Protein 8GDY (pdb70)

Sequence (238 aa):
PEEEDHVLVLRRSNFAEALAAHRYLLVEFYAPWCGHCRALAPEYARAAGRLRAEGSEIRLAKVDATEESDLAQQYGVRGYPTIKFFRNGDTASPREYTAGREADDIVNWLRRRTGPAADAPEEEDHVLVLRRSNFAEALAAHRYLLVEFYAPWCGHCRALAPEYARAAGRLRAEGSEIRLAKVDATEESDLAQQYGVRGYPTIKFFRNGDTASPREYTAGREADDIVNWLRRRTGPAA

InterPro domains:
  IPR005788 Protein disulfide-isomerase, thioredoxin-like domain [TIGR01126] (30-132)
  IPR005788 Protein disulfide-isomerase, thioredoxin-like domain [TIGR01126] (372-471)
  IPR0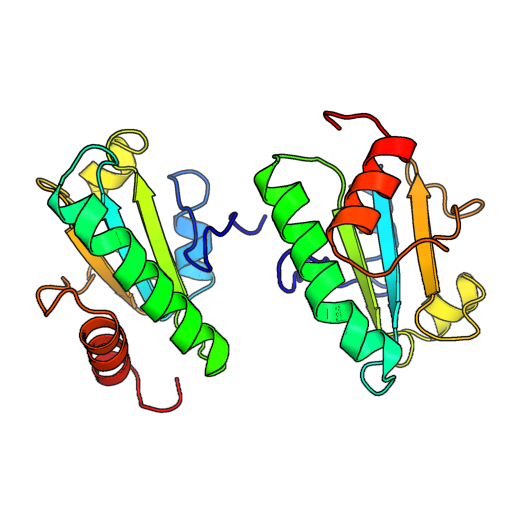05792 Protein disulphide isomerase [TIGR01130] (25-508)
  IPR013766 Thioredoxin domain [PF00085] (26-131)
  IPR013766 Thioredoxin domain [PF00085] (369-471)
  IPR013766 Thioredoxin domain [PS51352] (8-134)
  IPR013766 Thioredoxin domain [PS51352] (349-475)
  IPR017937 Thioredoxin, conserved site [PS00194] (45-63)
  IPR017937 Thioredoxin, conserved site [PS00194] (389-407)
  IPR036249 Thioredoxin-like superfamily [SSF52833] (24-135)
  IPR036249 Thioredoxin-like superfamily [SSF52833] (142-244)
  IPR036249 Thioredoxin-like superfamily [SSF52833] (232-365)
  IPR036249 Thioredoxin-like superfamily [SSF52833] (367-472)

Foldseek 3Di:
DDADLQAAEDAPVCPLVVLQQAQKEKEKAAAPPDPVVVVLVVQLSVLSNVCVVLVHSHGYYYYDCVVRVVVCVVLPDDDPTWMWIHGSSDSVDTHTDDDDRGSVVVNVVSCVVPHPRD/DAADDDLQAGEDAPVCVLVVLQQAQKEKEWAAAPPDPVCVVLVVQLSVLSVVCVVLVHSHGHYYYDCVVRVVVCVVLPPPDPTWMWIHGSSDSVDTDTDDWDRGNVGVNVVSCVVPHPND

Nearest PDB structures (foldseek):
  8gdy-assembly1_A  TM=1.009E+00  e=2.123E-25  Homo sapiens
  4el1-assembly2_B  TM=9.694E-01  e=4.099E-22  Homo sapiens
  4ekz-assembly1_A  TM=9.718E-01  e=1.700E-21  Homo sapiens
  6i7s-assembly2_B  TM=9.450E-01  e=9.368E-20  Homo sapiens
  1mek-assembly1_A  TM=9.258E-01  e=2.227E-18  Homo sapiens

Radius of gyration: 20.0 Å; Cα contacts (8 Å, |Δi|>4): 396; chains: 2; bounding box: 37×46×57 Å

Secondary structure (DSSP, 8-state):
--EETTEEE--HHHHHHHHHH-SEEEEEEE-TT-HHHHHHHHHHHHHHHHHHHTT---EEEEEETTTSHHHHHHTT--SSSEEEEEETT-SSSPEEP-S--SHHHHHHHHHHHH-TT-/-PPPEETTEEE--HHHHHHHHHH-SEEEEEEE-TT-HHHHHHHHHHHHHHHHHHHTT-S-EEEEEETTTSHHHHHHTT--SSSEEEEEETT-TTSPEEP-S--SHHHHHHHHHHHS-TT-

B-factor: mean 34.92, std 13.7, range [14.97, 116.66]

GO terms:
  GO:0015035 protein-disulfide reductase activity (F, IDA)
  GO:2000406 positive regulation of T cell migration (P, IDA)
  GO:0003756 protein disulfide isomerase activity (F, IDA)
  GO:0005783 endoplasmic reticulum (C, IDA)
  GO:0005829 cytosol (C, IDA)
  GO:0005856 cytoskeleton (C, IDA)
  GO:0030027 lamellipodium (C, IDA)
  GO:0032991 protein-containing complex (C, IDA)
  GO:0045785 positive regulation of cell adhesion (P, IMP)
  GO:1900026 positive regulation of substrate adhesion-dependent cell spreading (P, IMP)
  GO:0003779 actin binding (F, IPI)
  GO:0004656 procollagen-proline 4-dioxygenase activity (F, IDA)
  GO:0016222 procollagen-proline 4-dioxygenase complex (C, IDA)
  GO:0018401 peptidyl-proline hydroxylation to 4-hydroxy-L-proline (P, IDA)
  GO:0046982 protein heterodimerization activity (F, IDA)
  GO:0005788 endoplasmic reticulum lumen (C, EXP)
  GO:0005515 protein binding (F, IPI)
  GO:0004656 procollagen-proline 4-dioxygenase activity (F, TAS)
  GO:0003756 protein disulfide isomerase activity (F, TAS)
  GO:0005783 endoplasmic reticulum (C, TAS)

Structure (mmCIF, N/CA/C/O backbone):
data_8GDY
#
_entry.id   8GDY
#
_cell.length_a   58.706
_cell.length_b   61.303
_cell.length_c   68.561
_cell.angle_alpha   90.00
_cell.angle_beta   90.00
_cell.angle_gamma   90.00
#
_symmetry.space_group_name_H-M   'P 21 21 21'
#
loop_
_entity.id
_entity.type
_entity.pdbx_description
1 polymer 'Protein disulfide-isomerase'
2 non-polymer 'THIOCYANATE ION'
3 non-polymer 1,2-ETHANEDIOL
4 water water
#
loop_
_atom_site.group_PDB
_atom_site.id
_atom_site.type_symbol
_atom_site.label_atom_id
_atom_site.label_alt_id
_atom_site.label_comp_id
_atom_site.label_asym_id
_atom_site.label_entity_id
_atom_site.label_seq_id
_atom_site.pdbx_PDB_ins_code
_atom_site.Cartn_x
_atom_site.Cartn_y
_atom_site.Cartn_z
_atom_site.occupancy
_atom_site.B_iso_or_equiv
_atom_site.auth_seq_id
_atom_site.auth_comp_id
_atom_site.auth_asym_id
_atom_site.auth_atom_id
_atom_site.pdbx_PDB_model_num
ATOM 1 N N . PRO A 1 24 ? -28.415 -16.198 13.743 1.00 67.10 20 PRO A N 1
ATOM 2 C CA . PRO A 1 24 ? -27.935 -16.849 12.519 1.00 62.36 20 PRO A CA 1
ATOM 3 C C . PRO A 1 24 ? -26.470 -17.270 12.600 1.00 55.07 20 PRO A C 1
ATOM 4 O O . PRO A 1 24 ? -25.753 -16.861 13.515 1.00 48.18 20 PRO A O 1
ATOM 8 N N . GLU A 1 25 ? -26.052 -18.097 11.640 1.00 54.94 21 GLU A N 1
ATOM 9 C CA . GLU A 1 25 ? -24.687 -18.603 11.602 1.00 45.13 21 GLU A CA 1
ATOM 10 C C . GLU A 1 25 ? -23.690 -17.456 11.598 1.00 36.47 21 GLU A C 1
ATOM 11 O O . GLU A 1 25 ? -23.962 -16.372 11.077 1.00 28.65 21 GLU A O 1
ATOM 17 N N . GLU A 1 26 ? -22.504 -17.730 12.131 1.00 34.06 22 GLU A N 1
ATOM 18 C CA . GLU A 1 26 ? -21.475 -16.717 12.321 1.00 37.27 22 GLU A CA 1
ATOM 19 C C . GLU A 1 26 ? -20.127 -17.419 12.281 1.00 35.51 22 GLU A C 1
ATOM 20 O O . GLU A 1 26 ? -19.879 -18.302 13.104 1.00 40.27 22 GLU A O 1
ATOM 26 N N . GLU A 1 27 ? -19.269 -17.053 11.328 1.00 33.22 23 GLU A N 1
ATOM 27 C CA . GLU A 1 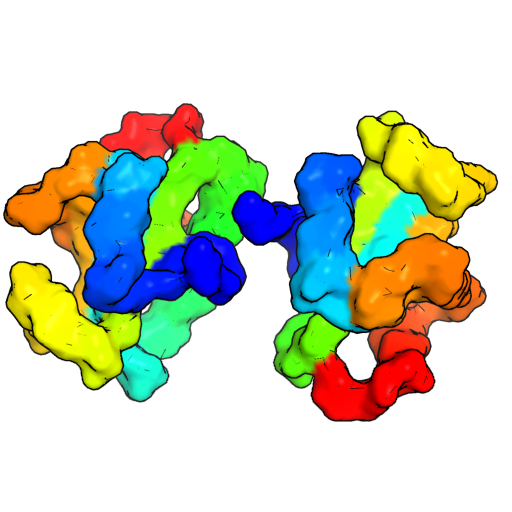27 ? -17.934 -17.641 11.193 1.00 34.31 23 GLU A CA 1
ATOM 28 C C . GLU A 1 27 ? -16.903 -16.582 11.556 1.00 33.90 23 GLU A C 1
ATOM 29 O O . GLU A 1 27 ? -16.692 -15.630 10.796 1.00 30.98 23 GLU A O 1
ATOM 35 N N . ASP A 1 28 ? -16.264 -16.755 12.713 1.00 30.94 24 ASP A N 1
ATOM 36 C CA . ASP A 1 28 ? -15.324 -15.779 13.254 1.00 33.13 24 ASP A CA 1
ATOM 37 C C . ASP A 1 28 ? -15.946 -14.388 13.299 1.00 31.55 24 ASP A C 1
ATOM 38 O O . ASP A 1 28 ? -15.368 -13.409 12.826 1.00 32.95 24 ASP A O 1
ATOM 43 N N . HIS A 1 29 ? -17.150 -14.316 13.869 1.00 28.25 25 HIS A N 1
ATOM 44 C CA . HIS A 1 29 ? -17.923 -13.095 14.100 1.00 27.84 25 HIS A CA 1
ATOM 45 C C . HIS A 1 29 ? -18.468 -12.466 12.818 1.00 25.51 25 HIS A C 1
ATOM 46 O O . HIS A 1 29 ? -19.047 -11.375 12.883 1.00 25.32 25 HIS A O 1
ATOM 53 N N . VAL A 1 30 ? -18.301 -13.102 11.662 1.00 21.24 26 VAL A N 1
ATOM 54 C CA . VAL A 1 30 ? -18.863 -12.625 10.401 1.00 21.57 26 VAL A CA 1
ATOM 55 C C . VAL A 1 30 ? -20.179 -13.356 10.167 1.00 24.94 26 VAL A C 1
ATOM 56 O O . VAL A 1 30 ? -20.197 -14.585 10.079 1.00 22.47 26 VAL A O 1
ATOM 60 N N . LEU A 1 31 ? -21.275 -12.608 10.064 1.00 23.45 27 LEU A N 1
ATOM 61 C CA . LEU A 1 31 ? -22.598 -13.186 9.850 1.00 25.59 27 LEU A CA 1
ATOM 62 C C . LEU A 1 31 ? -22.682 -13.866 8.494 1.00 23.92 27 LEU A C 1
ATOM 63 O O . LEU A 1 31 ? -22.276 -13.296 7.476 1.00 21.85 27 LEU A O 1
ATOM 68 N N . VAL A 1 32 ? -23.241 -15.073 8.474 1.00 26.63 28 VAL A N 1
ATOM 69 C CA . VAL A 1 32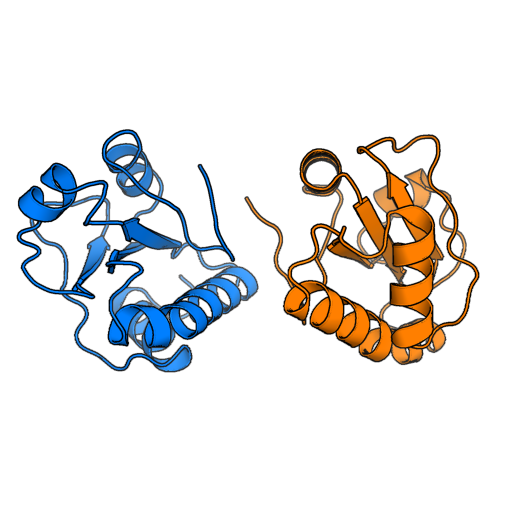 ? -23.466 -15.800 7.229 1.00 25.44 28 VAL A CA 1
ATOM 70 C C . VAL A 1 32 ? -24.886 -15.528 6.766 1.00 26.63 28 VAL A C 1
ATOM 71 O O . VAL A 1 32 ? -25.849 -15.920 7.435 1.00 26.95 28 VAL A O 1
ATOM 75 N N . LEU A 1 33 ? -25.015 -14.861 5.621 1.00 23.53 29 LEU A N 1
ATOM 76 C CA . LEU A 1 33 ? -26.306 -14.422 5.113 1.00 23.36 29 LEU A CA 1
ATOM 77 C C . LEU A 1 33 ? -26.684 -15.155 3.830 1.00 21.32 29 LEU A C 1
ATOM 78 O O . LEU A 1 33 ? -25.829 -15.555 3.033 1.00 22.47 29 LEU A O 1
ATOM 83 N N . ARG A 1 34 ? -27.989 -15.339 3.656 1.00 20.79 30 ARG A N 1
ATOM 84 C CA . ARG A 1 34 ? -28.575 -15.884 2.442 1.00 24.35 30 ARG A CA 1
ATOM 85 C C . ARG A 1 34 ? -29.924 -15.209 2.272 1.00 26.09 30 ARG A C 1
ATOM 86 O O . ARG A 1 34 ? -30.331 -14.403 3.112 1.00 23.83 30 ARG A O 1
ATOM 94 N N . ARG A 1 35 ? -30.630 -15.546 1.185 1.00 26.06 31 ARG A N 1
ATOM 95 C CA . ARG A 1 35 ? -31.891 -14.856 0.891 1.00 27.72 31 ARG A CA 1
ATOM 96 C C . ARG A 1 35 ? -32.872 -14.968 2.052 1.00 29.47 31 ARG A C 1
ATOM 97 O O . ARG A 1 35 ? -33.617 -14.019 2.341 1.00 30.68 31 ARG A O 1
ATOM 105 N N . SER A 1 36 ? -32.869 -16.114 2.741 1.00 30.92 32 SER A N 1
ATOM 106 C CA . SER A 1 36 ? -33.841 -16.386 3.797 1.00 29.88 32 SER A CA 1
ATOM 107 C C . SER A 1 36 ? -33.602 -15.566 5.057 1.00 25.96 32 SER A C 1
ATOM 108 O O . SER A 1 36 ? -34.535 -15.382 5.841 1.00 26.93 32 SER A O 1
ATOM 111 N N . ASN A 1 37 ? -32.393 -15.061 5.290 1.00 22.28 33 ASN A N 1
ATOM 112 C CA . ASN A 1 37 ? -32.165 -14.268 6.495 1.00 25.97 33 ASN A CA 1
ATOM 113 C C . ASN A 1 37 ? -31.578 -12.891 6.203 1.00 31.83 33 ASN A C 1
ATOM 114 O O . ASN A 1 37 ? -31.251 -12.149 7.144 1.00 28.25 33 ASN A O 1
ATOM 119 N N . PHE A 1 38 ? -31.464 -12.519 4.928 1.00 25.79 34 PHE A N 1
ATOM 120 C CA . PHE A 1 38 ? -30.829 -11.257 4.571 1.00 27.67 34 PHE A CA 1
ATOM 121 C C . PHE A 1 38 ? -31.665 -10.061 5.037 1.00 25.31 34 PHE A C 1
ATOM 122 O O . PHE A 1 38 ? -31.137 -9.121 5.639 1.00 24.07 34 PHE A O 1
ATOM 130 N N . ALA A 1 39 ? -32.979 -10.088 4.791 1.00 23.78 35 ALA A N 1
ATOM 131 C CA . ALA A 1 39 ? -33.820 -8.957 5.199 1.00 24.95 35 ALA A CA 1
ATOM 132 C C . ALA A 1 39 ? -33.849 -8.792 6.714 1.00 26.16 35 ALA A C 1
ATOM 133 O O . ALA A 1 39 ? -33.956 -7.665 7.221 1.00 23.25 35 ALA A O 1
ATOM 135 N N . GLU A 1 40 ? -33.751 -9.896 7.453 1.00 29.81 36 GLU A N 1
ATOM 136 C CA . GLU A 1 40 ? -33.766 -9.810 8.906 1.00 31.80 36 GLU A CA 1
ATOM 137 C C . GLU A 1 40 ? -32.467 -9.217 9.446 1.00 32.92 36 GLU A C 1
ATOM 138 O O . GLU A 1 40 ? -32.477 -8.521 10.468 1.00 30.13 36 GLU A O 1
ATOM 144 N N . ALA A 1 41 ? -31.343 -9.456 8.773 1.00 27.79 37 ALA A N 1
ATOM 145 C CA . ALA A 1 41 ? -30.085 -8.890 9.245 1.00 23.93 37 ALA A CA 1
ATOM 146 C C . ALA A 1 41 ? -30.059 -7.373 9.049 1.00 24.38 37 ALA A C 1
ATOM 147 O O . ALA A 1 41 ? -29.568 -6.635 9.914 1.00 26.25 37 ALA A O 1
ATOM 149 N N . LEU A 1 42 ? -30.598 -6.891 7.924 1.00 23.50 38 LEU A N 1
ATOM 150 C CA . LEU A 1 42 ? -30.692 -5.452 7.680 1.00 23.88 38 LEU A CA 1
ATOM 151 C C . LEU A 1 42 ? -31.569 -4.770 8.714 1.00 28.44 38 LEU A C 1
ATOM 152 O O . LEU A 1 42 ? -31.298 -3.632 9.125 1.00 31.98 38 LEU A O 1
ATOM 157 N N . ALA A 1 43 ? -32.646 -5.441 9.118 1.00 28.20 39 ALA A N 1
ATOM 158 C CA . ALA A 1 43 ? -33.573 -4.857 10.077 1.00 27.46 39 ALA A CA 1
ATOM 159 C C . ALA A 1 43 ? -32.982 -4.837 11.472 1.00 24.16 39 ALA A C 1
ATOM 160 O O . ALA A 1 43 ? -33.259 -3.918 12.248 1.00 24.47 39 ALA A O 1
ATOM 162 N N . ALA A 1 44 ? -32.138 -5.818 11.797 1.00 21.85 40 ALA A N 1
ATOM 163 C CA . ALA A 1 44 ? -31.498 -5.858 13.109 1.00 22.68 40 ALA A CA 1
ATOM 164 C C . ALA A 1 44 ? -30.257 -4.976 13.202 1.00 24.63 40 ALA A C 1
ATOM 165 O O . ALA A 1 44 ? -29.890 -4.560 14.305 1.00 30.07 40 ALA A O 1
ATOM 167 N N . HIS A 1 45 ? -29.570 -4.708 12.095 1.00 23.60 41 HIS A N 1
ATOM 168 C CA . HIS A 1 45 ? -28.263 -4.049 12.152 1.00 19.56 41 HIS A CA 1
ATOM 169 C C . HIS A 1 45 ? -28.271 -2.843 11.232 1.00 23.72 41 HIS A C 1
ATOM 170 O O . HIS A 1 45 ? -28.283 -2.992 10.007 1.00 25.87 41 HIS A O 1
ATOM 177 N N . ARG A 1 46 ? -28.242 -1.651 11.817 1.00 23.30 42 ARG A N 1
ATOM 178 C CA . ARG A 1 46 ? -28.305 -0.437 11.015 1.00 28.36 42 ARG A CA 1
ATOM 179 C C . ARG A 1 46 ? -26.969 -0.064 10.383 1.00 25.45 42 ARG A C 1
ATOM 180 O O . ARG A 1 46 ? -26.959 0.775 9.478 1.00 22.46 42 ARG A O 1
ATOM 188 N N . TYR A 1 47 ? -25.859 -0.661 10.829 1.00 18.43 43 TYR A N 1
ATOM 189 C CA . TYR A 1 47 ? -24.544 -0.522 10.196 1.00 25.51 43 TYR A CA 1
ATOM 190 C C . TYR A 1 47 ? -24.062 -1.926 9.849 1.00 29.73 43 TYR A C 1
ATOM 191 O O . TYR A 1 47 ? -23.608 -2.673 10.727 1.00 26.13 43 TYR A O 1
ATOM 200 N N . LEU A 1 48 ? -24.148 -2.287 8.570 1.00 25.15 44 LEU A N 1
ATOM 201 C CA . LEU A 1 48 ? -23.954 -3.674 8.155 1.00 27.87 44 LEU A CA 1
ATOM 202 C C . LEU A 1 48 ? -23.123 -3.705 6.884 1.00 22.60 44 LEU A C 1
ATOM 203 O O . LEU A 1 48 ? -23.599 -3.296 5.819 1.00 25.29 44 LEU A O 1
ATOM 208 N N . LEU A 1 49 ? -21.899 -4.202 6.986 1.00 17.98 45 LEU A N 1
ATOM 209 C CA . LEU A 1 49 ? -21.048 -4.367 5.818 1.00 19.65 45 LEU A CA 1
ATOM 210 C C . LEU A 1 49 ? -21.202 -5.791 5.298 1.00 22.23 45 LEU A C 1
ATOM 211 O O . LEU A 1 49 ? -21.131 -6.747 6.073 1.00 24.77 45 LEU A O 1
ATOM 216 N N . VAL A 1 50 ? -21.414 -5.937 3.995 1.00 22.10 46 VAL A N 1
ATOM 217 C CA . VAL A 1 50 ? -21.725 -7.241 3.409 1.00 15.77 46 VAL A CA 1
ATOM 218 C C . VAL A 1 50 ? -20.730 -7.511 2.295 1.00 23.69 46 VAL A C 1
ATOM 219 O O . VAL A 1 50 ? -20.609 -6.706 1.367 1.00 29.55 46 VAL A O 1
ATOM 223 N N . GLU A 1 51 ? -20.017 -8.639 2.389 1.00 27.47 47 GLU A N 1
ATOM 224 C CA . GLU A 1 51 ? -19.075 -9.080 1.363 1.00 18.87 47 GLU A CA 1
ATOM 225 C C . GLU A 1 51 ? -19.698 -10.217 0.557 1.00 24.89 47 GLU A C 1
ATOM 226 O O . GLU A 1 51 ? -19.909 -11.316 1.086 1.00 25.54 47 GLU A O 1
ATOM 232 N N . PHE A 1 52 ? -19.952 -9.970 -0.729 1.00 22.20 48 PHE A N 1
ATOM 233 C CA . PHE A 1 52 ? -20.344 -11.018 -1.670 1.00 22.03 48 PHE A CA 1
ATOM 234 C C . PHE A 1 52 ? -19.084 -11.621 -2.285 1.00 25.29 48 PHE A C 1
ATOM 235 O O . PHE A 1 52 ? -18.274 -10.899 -2.882 1.00 29.33 48 PHE A O 1
ATOM 243 N N . TYR A 1 53 ? -18.921 -12.934 -2.147 1.00 21.73 49 TYR A N 1
ATOM 244 C CA . TYR A 1 53 ? -17.661 -13.601 -2.459 1.00 21.01 49 TYR A CA 1
ATOM 245 C C . TYR A 1 53 ? -17.921 -14.936 -3.140 1.00 30.43 49 TYR A C 1
ATOM 246 O O . TYR A 1 53 ? -19.056 -15.411 -3.231 1.00 30.59 49 TYR A O 1
ATOM 255 N N . ALA A 1 54 ? -16.832 -15.546 -3.607 1.00 29.63 50 ALA A N 1
ATOM 256 C CA . ALA A 1 54 ? -16.814 -16.905 -4.128 1.00 28.67 50 ALA A CA 1
ATOM 257 C C . ALA A 1 54 ? -15.653 -17.626 -3.439 1.00 30.12 50 ALA A C 1
ATOM 258 O O . ALA A 1 54 ? -14.538 -17.082 -3.394 1.00 24.03 50 ALA A O 1
ATOM 260 N N . PRO A 1 55 ? -15.877 -18.815 -2.878 1.00 32.58 51 PRO A N 1
ATOM 261 C CA . PRO A 1 55 ? -14.801 -19.466 -2.113 1.00 32.62 51 PRO A CA 1
ATOM 262 C C . PRO A 1 55 ? -13.605 -19.846 -2.963 1.00 35.32 51 PRO A C 1
ATOM 263 O O . PRO A 1 55 ? -12.508 -20.031 -2.417 1.00 39.10 51 PRO A O 1
ATOM 267 N N . TRP A 1 56 ? -13.775 -19.960 -4.281 1.00 35.79 52 TRP A N 1
ATOM 268 C CA . TRP A 1 56 ? -12.671 -20.297 -5.165 1.00 39.01 52 TRP A CA 1
ATOM 269 C C . TRP A 1 56 ? -11.872 -19.082 -5.621 1.00 43.54 52 TRP A C 1
ATOM 270 O O . TRP A 1 56 ? -10.797 -19.260 -6.201 1.00 39.94 52 TRP A O 1
ATOM 281 N N . CYS A 1 57 ? -12.355 -17.864 -5.368 1.00 33.14 53 CYS A N 1
ATOM 282 C CA . CYS A 1 57 ? -11.691 -16.662 -5.857 1.00 34.82 53 CYS A CA 1
ATOM 283 C C . CYS A 1 57 ? -10.482 -16.311 -4.985 1.00 34.70 53 CYS A C 1
ATOM 284 O O . CYS A 1 57 ? -10.584 -16.239 -3.755 1.00 32.24 53 CYS A O 1
ATOM 287 N N . GLY A 1 58 ? -9.335 -16.087 -5.631 1.00 30.29 54 GLY A N 1
ATOM 288 C CA . GLY A 1 58 ? -8.116 -15.809 -4.884 1.00 25.81 54 GLY A CA 1
ATOM 289 C C . GLY A 1 58 ? -8.205 -14.551 -4.036 1.00 19.56 54 GLY A C 1
ATOM 290 O O . GLY A 1 58 ? -7.803 -14.543 -2.874 1.00 29.33 54 GLY A O 1
ATOM 291 N N . HIS A 1 59 ? -8.745 -13.471 -4.595 1.00 27.09 55 HIS A N 1
ATOM 292 C CA . HIS A 1 59 ? -8.824 -12.250 -3.796 1.00 30.87 55 HIS A CA 1
ATOM 293 C C . HIS A 1 59 ? -9.807 -12.387 -2.639 1.00 30.09 55 HIS A C 1
ATOM 294 O O . HIS A 1 59 ? -9.605 -11.781 -1.582 1.00 28.60 55 HIS A O 1
ATOM 301 N N . CYS A 1 60 ? -10.853 -13.196 -2.799 1.00 20.71 56 CYS A N 1
ATOM 302 C CA . CYS A 1 60 ? -11.706 -13.510 -1.659 1.00 22.49 56 CYS A CA 1
ATOM 303 C C . CYS A 1 60 ? -10.951 -14.298 -0.594 1.00 29.81 56 CYS A C 1
ATOM 304 O O . CYS A 1 60 ? -11.120 -14.049 0.608 1.00 26.36 56 CYS A O 1
ATOM 307 N N . ARG A 1 61 ? -10.127 -15.267 -1.014 1.00 25.26 57 ARG A N 1
ATOM 308 C CA . ARG A 1 61 ? -9.328 -16.029 -0.060 1.00 29.12 57 ARG A CA 1
ATOM 309 C C . ARG A 1 61 ? -8.386 -15.120 0.717 1.00 21.39 57 ARG A C 1
ATOM 310 O O . ARG A 1 61 ? -8.252 -15.252 1.937 1.00 24.60 57 ARG A O 1
ATOM 318 N N . ALA A 1 62 ? -7.717 -14.196 0.023 1.00 20.22 58 ALA A N 1
ATOM 319 C CA . ALA A 1 62 ? -6.810 -13.282 0.705 1.00 20.69 58 ALA A CA 1
ATOM 320 C C . ALA A 1 62 ? -7.566 -12.325 1.613 1.00 32.20 58 ALA A C 1
ATOM 321 O O . ALA A 1 62 ? -7.008 -11.832 2.597 1.00 29.92 58 ALA A O 1
ATOM 323 N N . LEU A 1 63 ? -8.839 -12.068 1.310 1.00 28.67 59 LEU A N 1
ATOM 324 C CA . LEU A 1 63 ? -9.627 -11.132 2.102 1.00 29.51 59 LEU A CA 1
ATOM 325 C C . LEU A 1 63 ? -10.215 -11.776 3.350 1.00 31.13 59 LEU A C 1
ATOM 326 O O . LEU A 1 63 ? -10.358 -11.109 4.382 1.00 32.73 59 LEU A O 1
ATOM 331 N N . ALA A 1 64 ? -10.549 -13.061 3.284 1.00 25.77 60 ALA A N 1
ATOM 332 C CA . ALA A 1 64 ? -11.296 -13.691 4.367 1.00 23.06 60 ALA A CA 1
ATOM 333 C C . ALA A 1 64 ? -10.643 -13.543 5.744 1.00 26.67 60 ALA A C 1
ATOM 334 O O . ALA A 1 64 ? -11.351 -13.175 6.693 1.00 24.64 60 ALA A O 1
ATOM 336 N N . PRO A 1 65 ? -9.330 -13.768 5.923 1.00 28.17 61 PRO A N 1
ATOM 337 C CA . PRO A 1 65 ? -8.750 -13.570 7.273 1.00 26.98 61 PRO A CA 1
ATOM 338 C C . PRO A 1 65 ? -8.764 -12.126 7.738 1.00 32.22 61 PRO A C 1
ATOM 339 O O . PRO A 1 65 ? -8.977 -11.864 8.931 1.00 34.74 61 PRO A O 1
ATOM 343 N N . GLU A 1 66 ? -8.500 -11.177 6.838 1.00 27.77 62 GLU A N 1
ATOM 344 C CA . GLU A 1 66 ? -8.541 -9.772 7.229 1.00 27.31 62 GLU A CA 1
ATOM 345 C C . GLU A 1 66 ? -9.967 -9.337 7.570 1.00 25.26 62 GLU A C 1
ATOM 346 O O . GLU A 1 66 ? -10.182 -8.609 8.545 1.00 27.23 62 GLU A O 1
ATOM 352 N N . TYR A 1 67 ? -10.947 -9.746 6.758 1.00 23.77 63 TYR A N 1
ATOM 353 C CA . TYR A 1 67 ? -12.350 -9.435 7.052 1.00 24.17 63 TYR A CA 1
ATOM 354 C C . TYR A 1 67 ? -12.734 -9.953 8.437 1.00 26.09 63 TYR A C 1
ATOM 355 O O . TYR A 1 67 ? -13.302 -9.219 9.254 1.00 24.34 63 TYR A O 1
ATOM 364 N N . ALA A 1 68 ? -12.382 -11.212 8.730 1.00 22.74 64 ALA A N 1
ATOM 365 C CA . ALA A 1 68 ? -12.681 -11.805 10.034 1.00 27.14 64 ALA A CA 1
ATOM 366 C C . ALA A 1 68 ? -11.915 -11.131 11.170 1.00 29.67 64 ALA A C 1
ATOM 367 O O . ALA A 1 68 ? -12.438 -11.038 12.286 1.00 25.82 64 ALA A O 1
ATOM 369 N N . ARG A 1 69 ? -10.677 -10.675 10.928 1.00 25.74 65 ARG A N 1
ATOM 370 C CA . ARG A 1 69 ? -9.976 -9.928 11.972 1.00 23.31 65 ARG A CA 1
ATOM 371 C C . ARG A 1 69 ? -10.609 -8.562 12.211 1.00 26.13 65 ARG A C 1
ATOM 372 O O . ARG A 1 69 ? -10.631 -8.083 13.351 1.00 25.10 65 ARG A O 1
ATOM 380 N N . ALA A 1 70 ? -11.128 -7.921 11.158 1.00 22.14 66 ALA A N 1
ATOM 381 C CA . ALA A 1 70 ? -11.845 -6.665 11.352 1.00 21.14 66 ALA A CA 1
ATOM 382 C C . ALA A 1 70 ? -13.088 -6.870 12.205 1.00 26.36 66 ALA A C 1
ATOM 383 O O . ALA A 1 70 ? -13.398 -6.043 13.066 1.00 29.88 66 ALA A O 1
ATOM 385 N N . ALA A 1 71 ? -13.813 -7.972 11.980 1.00 24.02 67 ALA A N 1
ATOM 386 C CA . ALA A 1 71 ? -15.027 -8.228 12.747 1.00 21.91 67 ALA A CA 1
ATOM 387 C C . ALA A 1 71 ? -14.707 -8.578 14.197 1.00 29.75 67 ALA A C 1
ATOM 388 O O . ALA A 1 71 ? -15.465 -8.222 15.107 1.00 29.51 67 ALA A O 1
ATOM 390 N N . GLY A 1 72 ? -13.606 -9.302 14.429 1.00 30.51 68 GLY A N 1
ATOM 391 C CA . GLY A 1 72 ? -13.211 -9.605 15.796 1.00 30.99 68 GLY A CA 1
ATOM 392 C C . GLY A 1 72 ? -12.834 -8.363 16.583 1.00 25.30 68 GLY A C 1
ATOM 393 O O . GLY A 1 72 ? -13.161 -8.241 17.769 1.00 32.43 68 GLY A O 1
ATOM 394 N N . ARG A 1 73 ? -12.155 -7.420 15.932 1.00 23.87 69 ARG A N 1
ATOM 395 C CA . ARG A 1 73 ? -11.773 -6.179 16.598 1.00 26.07 69 ARG A CA 1
ATOM 396 C C . ARG A 1 73 ? -12.995 -5.323 16.915 1.00 27.81 69 ARG A C 1
ATOM 397 O O . ARG A 1 73 ? -13.104 -4.774 18.018 1.00 28.71 69 ARG A O 1
ATOM 405 N N . LEU A 1 74 ? -13.926 -5.195 15.964 1.00 28.83 70 LEU A N 1
ATOM 406 C CA . LEU A 1 74 ? -15.166 -4.475 16.257 1.00 34.01 70 LEU A CA 1
ATOM 407 C C . LEU A 1 74 ? -15.922 -5.134 17.399 1.00 29.96 70 LEU A C 1
ATOM 408 O O . LEU A 1 74 ? -16.452 -4.447 18.281 1.00 31.33 70 LEU A O 1
ATOM 413 N N . ARG A 1 75 ? -15.965 -6.467 17.414 1.00 32.31 71 ARG A N 1
ATOM 414 C CA . ARG A 1 75 ? -16.608 -7.158 18.526 1.00 38.11 71 ARG A CA 1
ATOM 415 C C . ARG A 1 75 ? -15.850 -6.928 19.828 1.00 40.74 71 ARG A C 1
ATOM 416 O O . ARG A 1 75 ? -16.469 -6.735 20.882 1.00 41.04 71 ARG A O 1
ATOM 424 N N . ALA A 1 76 ? -14.512 -6.946 19.777 1.00 34.45 72 ALA A N 1
ATOM 425 C CA . ALA A 1 76 ? -13.726 -6.652 20.972 1.00 36.37 72 ALA A CA 1
ATOM 426 C C . ALA A 1 76 ? -13.994 -5.245 21.477 1.00 41.58 72 ALA A C 1
ATOM 427 O O . ALA A 1 76 ? -13.932 -4.998 22.685 1.00 45.47 72 ALA A O 1
ATOM 429 N N . GLU A 1 77 ? -14.291 -4.315 20.572 1.00 42.98 73 GLU A N 1
ATOM 430 C CA . GLU A 1 77 ? -14.572 -2.932 20.923 1.00 36.99 73 GLU A CA 1
ATOM 431 C C . GLU A 1 77 ? -16.027 -2.694 21.306 1.00 36.25 73 GLU A C 1
ATOM 432 O O . GLU A 1 77 ? -16.422 -1.541 21.480 1.00 39.26 73 GLU A O 1
ATOM 438 N N . GLY A 1 78 ? -16.831 -3.746 21.442 1.00 36.56 74 GLY A N 1
ATOM 439 C CA . GLY A 1 78 ? -18.226 -3.563 21.805 1.00 35.46 74 GLY A CA 1
ATOM 440 C C . GLY A 1 78 ? -19.030 -2.783 20.789 1.00 40.32 74 GLY A C 1
ATOM 441 O O . GLY A 1 78 ? -19.997 -2.103 21.155 1.00 40.11 74 GLY A O 1
ATOM 442 N N . SER A 1 79 ? -18.660 -2.862 19.516 1.00 32.84 75 SER A N 1
ATOM 443 C CA . SER A 1 79 ? -19.326 -2.069 18.493 1.00 33.33 75 SER A CA 1
ATOM 444 C C . SER A 1 79 ? -20.624 -2.728 18.038 1.00 32.68 75 SER A C 1
ATOM 445 O O . SER A 1 79 ? -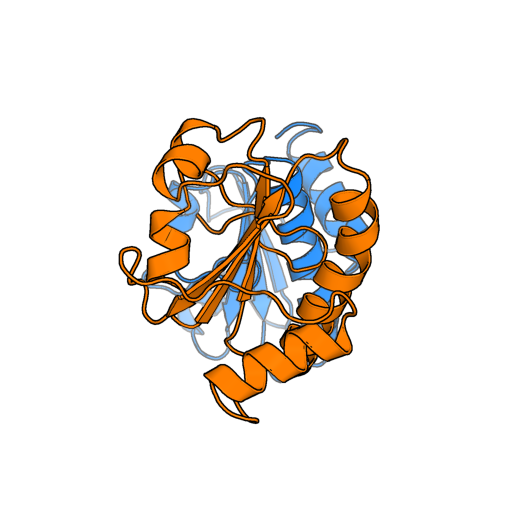20.756 -3.954 18.024 1.00 32.12 75 SER A O 1
ATOM 448 N N . GLU A 1 80 ? -21.582 -1.894 17.640 1.00 33.11 76 GLU A N 1
ATOM 449 C CA . GLU A 1 80 ? -22.810 -2.383 17.026 1.00 31.93 76 GLU A CA 1
ATOM 450 C C . GLU A 1 80 ? -22.676 -2.606 15.523 1.00 33.25 76 GLU A C 1
ATOM 451 O O . GLU A 1 80 ? -23.586 -3.186 14.917 1.00 37.05 76 GLU A O 1
ATOM 457 N N . ILE A 1 81 ? -21.579 -2.153 14.903 1.00 25.33 77 ILE A N 1
ATOM 458 C CA . ILE A 1 81 ? -21.356 -2.464 13.497 1.00 27.98 77 ILE A CA 1
ATOM 459 C C . ILE A 1 81 ? -21.179 -3.971 13.343 1.00 27.68 77 ILE A C 1
ATOM 460 O O . ILE A 1 81 ? -20.576 -4.635 14.195 1.00 28.91 77 ILE A O 1
ATOM 465 N N . ARG A 1 82 ? -21.740 -4.528 12.267 1.00 27.29 78 ARG A N 1
ATOM 466 C CA . ARG A 1 82 ? -21.688 -5.961 11.994 1.00 21.56 78 ARG A CA 1
ATOM 467 C C . ARG A 1 82 ? -21.150 -6.189 10.591 1.00 26.48 78 ARG A C 1
ATOM 468 O O . ARG A 1 82 ? -21.491 -5.453 9.656 1.00 22.78 78 ARG A O 1
ATOM 476 N N . LEU A 1 83 ? -20.300 -7.203 10.452 1.00 26.30 79 LEU A N 1
ATOM 477 C CA . LEU A 1 83 ? -19.799 -7.642 9.156 1.00 25.41 79 LEU A CA 1
ATOM 478 C C . LEU A 1 83 ? -20.497 -8.936 8.769 1.00 26.30 79 LEU A C 1
ATOM 479 O O . LEU A 1 83 ? -20.731 -9.805 9.615 1.00 26.46 79 LEU A O 1
ATOM 484 N N . ALA A 1 84 ? -20.831 -9.051 7.490 1.00 16.60 80 ALA A N 1
ATOM 485 C CA . ALA A 1 84 ? -21.537 -10.210 6.978 1.00 20.07 80 ALA A CA 1
ATOM 486 C C . ALA A 1 84 ? -20.906 -10.616 5.659 1.00 23.30 80 ALA A C 1
ATOM 487 O O . ALA A 1 84 ? -20.184 -9.833 5.025 1.00 20.03 80 ALA A O 1
ATOM 489 N N . LYS A 1 85 ? -21.189 -11.852 5.253 1.00 16.70 81 LYS A N 1
ATOM 490 C CA . LYS A 1 85 ? -20.714 -12.376 3.979 1.00 24.18 81 LYS A CA 1
ATOM 491 C C . LYS A 1 85 ? -21.805 -13.216 3.328 1.00 29.03 81 LYS A C 1
ATOM 492 O O . LYS A 1 85 ? -22.614 -13.843 4.015 1.00 26.91 81 LYS A O 1
ATOM 498 N N . VAL A 1 86 ? -21.804 -13.228 1.992 1.00 23.37 82 VAL A N 1
ATOM 499 C CA . VAL A 1 86 ? -22.764 -13.966 1.176 1.00 20.59 82 VAL A CA 1
ATOM 500 C C . VAL A 1 86 ? -22.000 -14.731 0.098 1.00 25.07 82 VAL A C 1
ATOM 501 O O . VAL A 1 86 ? -21.315 -14.123 -0.736 1.00 28.88 82 VAL A O 1
ATOM 505 N N . ASP A 1 87 ? -22.120 -16.050 0.100 1.00 24.29 83 ASP A N 1
ATOM 506 C CA . ASP A 1 87 ? -21.549 -16.848 -0.987 1.00 27.28 83 ASP A CA 1
ATOM 507 C C . ASP A 1 87 ? -22.410 -16.622 -2.223 1.00 23.02 83 ASP A C 1
ATOM 508 O O . ASP A 1 87 ? -23.494 -17.194 -2.358 1.00 18.94 83 ASP A O 1
ATOM 513 N N . ALA A 1 88 ? -21.920 -15.798 -3.146 1.00 17.13 84 ALA A N 1
ATOM 514 C CA . ALA A 1 88 ? -22.748 -15.420 -4.281 1.00 23.41 84 ALA A CA 1
ATOM 515 C C . ALA A 1 88 ? -22.894 -16.541 -5.292 1.00 24.17 84 ALA A C 1
ATOM 516 O O . ALA A 1 88 ? -23.821 -16.499 -6.110 1.00 21.90 84 ALA A O 1
ATOM 518 N N . THR A 1 89 ? -21.986 -17.523 -5.285 1.00 23.29 85 THR A N 1
ATOM 519 C CA . THR A 1 89 ? -22.170 -18.663 -6.172 1.00 22.56 85 THR A CA 1
ATOM 520 C C . THR A 1 89 ? -23.342 -19.519 -5.713 1.00 24.97 85 THR A C 1
ATOM 521 O O . THR A 1 89 ? -23.985 -20.180 -6.534 1.00 27.44 85 THR A O 1
ATOM 525 N N . GLU A 1 90 ? -23.610 -19.544 -4.410 1.00 23.57 86 GLU A N 1
ATOM 526 C CA . GLU A 1 90 ? -24.738 -20.300 -3.883 1.00 24.95 86 GLU A CA 1
ATOM 527 C C . GLU A 1 90 ? -25.987 -19.450 -3.715 1.00 28.32 86 GLU A C 1
ATOM 528 O O . GLU A 1 90 ? -27.097 -19.968 -3.858 1.00 26.40 86 GLU A O 1
ATOM 534 N N . GLU A 1 91 ? -25.836 -18.154 -3.444 1.00 26.79 87 GLU A N 1
ATOM 535 C CA . GLU A 1 91 ? -26.989 -17.265 -3.343 1.00 27.52 87 GLU A CA 1
ATOM 536 C C . GLU A 1 91 ? -27.024 -16.301 -4.523 1.00 29.05 87 GLU A C 1
ATOM 537 O O . GLU A 1 91 ? -26.900 -15.088 -4.337 1.00 29.41 87 GLU A O 1
ATOM 543 N N . SER A 1 92 ? -27.206 -16.824 -5.742 1.00 29.32 88 SER A N 1
ATOM 544 C CA . SER A 1 92 ? -26.982 -15.997 -6.928 1.00 30.00 88 SER A CA 1
ATOM 545 C C . SER A 1 92 ? -28.092 -14.970 -7.142 1.00 32.38 88 SER A C 1
ATOM 546 O O . SER A 1 92 ? -27.809 -13.835 -7.542 1.00 31.15 88 SER A O 1
ATOM 549 N N . ASP A 1 93 ? -29.360 -15.342 -6.931 1.00 34.45 89 ASP A N 1
ATOM 550 C CA . ASP A 1 93 ? -30.430 -14.361 -7.116 1.00 40.35 89 ASP A CA 1
ATOM 551 C C . ASP A 1 93 ? -30.220 -13.164 -6.200 1.00 33.77 89 ASP A C 1
ATOM 552 O O . ASP A 1 93 ? -30.346 -12.010 -6.619 1.00 34.18 89 ASP A O 1
ATOM 557 N N . LEU A 1 94 ? -29.907 -13.433 -4.936 1.00 31.93 90 LEU A N 1
ATOM 558 C CA . LEU A 1 94 ? -29.593 -12.372 -3.994 1.00 33.70 90 LEU A CA 1
ATOM 559 C C . LEU A 1 94 ? -28.434 -11.518 -4.493 1.00 37.65 90 LEU A C 1
ATOM 560 O O . LEU A 1 94 ? -28.474 -10.286 -4.397 1.00 36.65 90 LEU A O 1
ATOM 565 N N . ALA A 1 95 ? -27.394 -12.154 -5.045 1.00 33.61 91 ALA A N 1
ATOM 566 C CA . ALA A 1 95 ? -26.256 -11.387 -5.541 1.00 34.36 91 ALA A CA 1
ATOM 567 C C . ALA A 1 95 ? -26.645 -10.555 -6.756 1.00 35.01 91 ALA A C 1
ATOM 568 O O . ALA A 1 95 ? -26.217 -9.403 -6.891 1.00 33.17 91 ALA A O 1
ATOM 570 N N . GLN A 1 96 ? -27.453 -11.120 -7.652 1.00 28.36 92 GLN A N 1
ATOM 571 C CA . GLN A 1 96 ? -27.848 -10.383 -8.843 1.00 32.79 92 GLN A CA 1
ATOM 572 C C . GLN A 1 96 ? -28.749 -9.219 -8.487 1.00 34.45 92 GLN A C 1
ATOM 573 O O . GLN A 1 96 ? -28.731 -8.189 -9.169 1.00 39.90 92 GLN A O 1
ATOM 579 N N . GLN A 1 97 ? -29.530 -9.362 -7.415 1.00 35.75 93 GLN A N 1
ATOM 580 C CA . GLN A 1 97 ? -30.365 -8.264 -6.940 1.00 42.36 93 GLN A CA 1
ATOM 581 C C . GLN A 1 97 ? -29.538 -7.038 -6.566 1.00 42.50 93 GLN A C 1
ATOM 582 O O . GLN A 1 97 ? -30.035 -5.912 -6.636 1.00 47.22 93 GLN A O 1
ATOM 588 N N . TYR A 1 98 ? -28.282 -7.224 -6.171 1.00 37.24 94 TYR A N 1
ATOM 589 C CA . TYR A 1 98 ? -27.406 -6.105 -5.849 1.00 41.97 94 TYR A CA 1
ATOM 590 C C . TYR A 1 98 ? -26.317 -5.916 -6.897 1.00 44.66 94 TYR A C 1
ATOM 591 O O . TYR A 1 98 ? -25.266 -5.337 -6.616 1.00 46.58 94 TYR A O 1
ATOM 600 N N . GLY A 1 99 ? -26.575 -6.390 -8.114 1.00 44.52 95 GLY A N 1
ATOM 601 C CA . GLY A 1 99 ? -25.737 -6.064 -9.255 1.00 44.39 95 GLY A CA 1
ATOM 602 C C . GLY A 1 99 ? -24.313 -6.547 -9.139 1.00 49.93 95 GLY A C 1
ATOM 603 O O . GLY A 1 99 ? -23.408 -5.941 -9.721 1.00 59.38 95 GLY A O 1
ATOM 604 N N . VAL A 1 100 ? -24.088 -7.624 -8.392 1.00 46.63 96 VAL A N 1
ATOM 605 C CA . VAL A 1 100 ? -22.747 -8.164 -8.211 1.00 41.84 96 VAL A CA 1
ATOM 606 C C . VAL A 1 100 ? -22.288 -8.791 -9.522 1.00 50.40 96 VAL A C 1
ATOM 607 O O . VAL A 1 100 ? -22.903 -9.743 -10.014 1.00 55.54 96 VAL A O 1
ATOM 611 N N . ARG A 1 101 ? -21.199 -8.267 -10.094 1.00 54.16 97 ARG A N 1
ATOM 612 C CA . ARG A 1 101 ? -20.646 -8.829 -11.325 1.00 64.21 97 ARG A CA 1
ATOM 613 C C . ARG A 1 101 ? -19.186 -9.253 -11.195 1.00 65.16 97 ARG A C 1
ATOM 614 O O . ARG A 1 101 ? -18.574 -9.639 -12.200 1.00 68.22 97 ARG A O 1
ATOM 622 N N . GLY A 1 102 ? -18.620 -9.209 -9.994 1.00 50.98 98 GLY A N 1
ATOM 623 C CA . GLY A 1 102 ? -17.274 -9.705 -9.756 1.00 38.29 98 GLY A CA 1
ATOM 624 C C . GLY A 1 102 ? -17.075 -9.899 -8.271 1.00 33.91 98 GLY A C 1
ATOM 625 O O . GLY A 1 102 ? -17.851 -9.402 -7.450 1.00 33.42 98 GLY A O 1
ATOM 626 N N . TYR A 1 103 ? -16.022 -10.634 -7.929 1.00 33.09 99 TYR A N 1
ATOM 627 C CA . TYR A 1 103 ? -15.757 -10.902 -6.526 1.00 34.06 99 TYR A CA 1
ATOM 628 C C . TYR A 1 103 ? -14.371 -10.399 -6.132 1.00 37.81 99 TYR A C 1
ATOM 629 O O . TYR A 1 103 ? -13.463 -10.374 -6.964 1.00 38.39 99 TYR A O 1
ATOM 638 N N . PRO A 1 104 ? -14.187 -9.961 -4.875 1.00 29.91 100 PRO A N 1
ATOM 639 C CA . PRO A 1 104 ? -15.313 -9.768 -3.964 1.00 30.61 100 PRO A CA 1
ATOM 640 C C . PRO A 1 104 ? -15.979 -8.439 -4.254 1.00 33.29 100 PRO A C 1
ATOM 641 O O . PRO A 1 104 ? -15.353 -7.542 -4.826 1.00 32.17 100 PRO A O 1
ATOM 645 N N . THR A 1 105 ? -17.257 -8.338 -3.913 1.00 29.08 101 THR A N 1
ATOM 646 C CA . THR A 1 105 ? -17.999 -7.091 -3.994 1.00 33.88 101 THR A CA 1
ATOM 647 C C . THR A 1 105 ? -18.514 -6.787 -2.597 1.00 30.09 101 THR A C 1
ATOM 648 O O . THR A 1 105 ? -19.218 -7.606 -1.999 1.00 27.20 101 THR A O 1
ATOM 652 N N . ILE A 1 106 ? -18.125 -5.638 -2.060 1.00 22.31 102 ILE A N 1
ATOM 653 C CA . ILE A 1 106 ? -18.412 -5.287 -0.677 1.00 20.26 102 ILE A CA 1
ATOM 654 C C . ILE A 1 106 ? -19.296 -4.046 -0.671 1.00 24.45 102 ILE A C 1
ATOM 655 O O . ILE A 1 106 ? -18.963 -3.044 -1.311 1.00 21.45 102 ILE A O 1
ATOM 660 N N . LYS A 1 107 ? -20.432 -4.126 0.034 1.00 22.11 103 LYS A N 1
ATOM 661 C CA . LYS A 1 107 ? -21.398 -3.036 0.109 1.00 23.07 103 LYS A CA 1
ATOM 662 C C . LYS A 1 107 ? -21.807 -2.787 1.557 1.00 23.65 103 LYS A C 1
ATOM 663 O O . LYS A 1 107 ? -22.021 -3.728 2.330 1.00 22.74 103 LYS A O 1
ATOM 669 N N . PHE A 1 108 ? -21.940 -1.517 1.912 1.00 21.70 104 PHE A N 1
ATOM 670 C CA . PHE A 1 108 ? -22.318 -1.104 3.256 1.00 18.31 104 PHE A CA 1
ATOM 671 C C . PHE A 1 108 ? -23.769 -0.617 3.254 1.00 25.01 104 PHE A C 1
ATOM 672 O O . PHE A 1 108 ? -24.110 0.313 2.515 1.00 21.08 104 PHE A O 1
ATOM 680 N N . PHE A 1 109 ? -24.627 -1.259 4.060 1.00 24.65 105 PHE A N 1
ATOM 681 C CA . PHE A 1 109 ? -26.038 -0.889 4.173 1.00 20.55 105 PHE A CA 1
ATOM 682 C C . PHE A 1 109 ? -26.259 -0.143 5.480 1.00 25.07 105 PHE A C 1
ATOM 683 O O . PHE A 1 109 ? -25.820 -0.597 6.545 1.00 24.84 105 PHE A O 1
ATOM 691 N N . ARG A 1 110 ? -26.945 0.993 5.396 1.00 22.89 106 ARG A N 1
ATOM 692 C CA . ARG A 1 110 ? -27.187 1.872 6.534 1.00 29.73 106 ARG A CA 1
ATOM 693 C C . ARG A 1 110 ? -28.690 1.932 6.814 1.00 26.91 106 ARG A C 1
ATOM 694 O O . ARG A 1 110 ? -29.480 2.229 5.913 1.00 23.80 106 ARG A O 1
ATOM 702 N N . ASN A 1 111 ? -29.074 1.642 8.058 1.00 19.24 107 ASN A N 1
ATOM 703 C CA . ASN A 1 111 ? -30.456 1.748 8.513 1.00 21.47 107 ASN A CA 1
ATOM 704 C C . ASN A 1 111 ? -31.386 0.846 7.718 1.00 24.69 107 ASN A C 1
ATOM 705 O O . ASN A 1 111 ? -32.581 1.121 7.615 1.00 24.61 107 ASN A O 1
ATOM 710 N N . GLY A 1 112 ? -30.842 -0.228 7.154 1.00 23.56 108 GLY A N 1
ATOM 711 C CA . GLY A 1 112 ? -31.623 -1.214 6.433 1.00 23.57 108 GLY A CA 1
ATOM 712 C C . GLY A 1 112 ? -32.073 -0.801 5.050 1.00 27.31 108 GLY A C 1
ATOM 713 O O . GLY A 1 112 ? -32.970 -1.444 4.493 1.00 25.90 108 GLY A O 1
ATOM 714 N N . ASP A 1 113 ? -31.479 0.243 4.473 1.00 23.82 109 ASP A N 1
ATOM 715 C CA . ASP A 1 113 ? -31.911 0.777 3.180 1.00 26.75 109 ASP A CA 1
ATOM 716 C C . ASP A 1 113 ? -31.168 0.064 2.062 1.00 30.58 109 ASP A C 1
ATOM 717 O O . ASP A 1 113 ? -29.997 0.349 1.797 1.00 34.32 109 ASP A O 1
ATOM 722 N N . THR A 1 114 ? -31.862 -0.843 1.377 1.00 29.58 110 THR A N 1
ATOM 723 C CA . THR A 1 114 ? -31.231 -1.653 0.343 1.00 34.36 110 THR A CA 1
ATOM 724 C C . THR A 1 114 ? -31.149 -0.951 -1.002 1.00 29.17 110 THR A C 1
ATOM 725 O O . THR A 1 114 ? -30.451 -1.439 -1.891 1.00 32.89 110 THR A O 1
ATOM 729 N N . ALA A 1 115 ? -31.852 0.160 -1.187 1.00 28.59 111 ALA A N 1
ATOM 730 C CA . ALA A 1 115 ? -31.788 0.826 -2.482 1.00 37.26 111 ALA A CA 1
ATOM 731 C C . ALA A 1 115 ? -30.442 1.506 -2.689 1.00 48.14 111 ALA A C 1
ATOM 732 O O . ALA A 1 115 ? -29.911 1.507 -3.807 1.00 53.35 111 ALA A O 1
ATOM 734 N N . SER A 1 116 ? -29.857 2.062 -1.624 1.00 46.62 112 SER A N 1
ATOM 735 C CA . SER A 1 116 ? -28.680 2.926 -1.731 1.00 52.23 112 SER A CA 1
ATOM 736 C C . SER A 1 116 ? -27.535 2.470 -0.826 1.00 43.39 112 SER A C 1
ATOM 737 O O . SER A 1 116 ? -27.136 3.192 0.097 1.00 39.04 112 SER A O 1
ATOM 740 N N . PRO A 1 117 ? -26.948 1.300 -1.087 1.00 36.58 113 PRO A N 1
ATOM 741 C CA . PRO A 1 117 ? -25.769 0.894 -0.311 1.00 35.03 113 PRO A CA 1
ATOM 742 C C . PRO A 1 117 ? -24.521 1.632 -0.786 1.00 36.35 113 PRO A C 1
ATOM 743 O O . PRO A 1 117 ? -24.376 1.951 -1.968 1.00 43.87 113 PRO A O 1
ATOM 747 N N . ARG A 1 118 ? -23.620 1.930 0.149 1.00 25.32 114 ARG A N 1
ATOM 748 C CA . ARG A 1 118 ? -22.333 2.505 -0.226 1.00 30.50 114 ARG A CA 1
ATOM 749 C C . ARG A 1 118 ? -21.345 1.394 -0.575 1.00 29.81 114 ARG A C 1
ATOM 750 O O . ARG A 1 118 ? -21.186 0.428 0.179 1.00 28.56 114 ARG A O 1
ATOM 758 N N . GLU A 1 119 ? -20.685 1.541 -1.724 1.00 33.19 115 GLU A N 1
ATOM 759 C CA . GLU A 1 119 ? -19.694 0.579 -2.196 1.00 35.41 115 GLU A CA 1
ATOM 760 C C . GLU A 1 119 ? -18.381 0.747 -1.440 1.00 27.89 115 GLU A C 1
ATOM 761 O O . GLU A 1 119 ? -17.904 1.867 -1.262 1.00 29.11 115 GLU A O 1
ATOM 767 N N . TYR A 1 120 ? -17.807 -0.366 -0.989 1.00 24.24 116 TYR A N 1
ATOM 768 C CA . TYR A 1 120 ? -16.517 -0.366 -0.309 1.00 30.01 116 TYR A CA 1
ATOM 769 C C . TYR A 1 120 ? -15.421 -0.551 -1.350 1.00 33.92 116 TYR A C 1
ATOM 770 O O . TYR A 1 120 ? -15.353 -1.595 -2.008 1.00 34.05 116 TYR A O 1
ATOM 779 N N . THR A 1 121 ? -14.552 0.447 -1.490 1.00 33.63 117 THR A N 1
ATOM 780 C CA . THR A 1 121 ? -13.471 0.355 -2.463 1.00 35.62 117 THR A CA 1
ATOM 781 C C . THR A 1 121 ? -12.112 0.653 -1.843 1.00 36.20 117 THR A C 1
ATOM 782 O O . THR A 1 121 ? -11.194 1.048 -2.565 1.00 36.48 117 THR A O 1
ATOM 786 N N . ALA A 1 122 ? -11.967 0.501 -0.532 1.00 38.03 118 ALA A N 1
ATOM 787 C CA . ALA A 1 122 ? -10.744 0.886 0.164 1.00 35.54 118 ALA A CA 1
ATOM 788 C C . ALA A 1 122 ? -9.857 -0.345 0.363 1.00 28.97 118 ALA A C 1
ATOM 789 O O . ALA A 1 122 ? -10.071 -1.387 -0.269 1.00 31.67 118 ALA A O 1
ATOM 791 N N . GLY A 1 123 ? -8.870 -0.244 1.253 1.00 32.04 119 GLY A N 1
ATOM 792 C CA . GLY A 1 123 ? -7.901 -1.319 1.407 1.00 28.45 119 GLY A CA 1
ATOM 793 C C . GLY A 1 123 ? -8.522 -2.600 1.936 1.00 26.91 119 GLY A C 1
ATOM 794 O O . GLY A 1 123 ? -9.620 -2.618 2.480 1.00 31.13 119 GLY A O 1
ATOM 795 N N . ARG A 1 124 ? -7.788 -3.700 1.792 1.00 28.23 120 ARG A N 1
ATOM 796 C CA . ARG A 1 124 ? -8.289 -5.008 2.174 1.00 33.38 120 ARG A CA 1
ATOM 797 C C . ARG A 1 124 ? -7.624 -5.547 3.436 1.00 29.42 120 ARG A C 1
ATOM 798 O O . ARG A 1 124 ? -7.784 -6.729 3.742 1.00 37.40 120 ARG A O 1
ATOM 806 N N . GLU A 1 125 ? -6.898 -4.717 4.180 1.00 29.93 121 GLU A N 1
ATOM 807 C CA . GLU A 1 125 ? -6.350 -5.125 5.468 1.00 32.42 121 GLU A CA 1
ATOM 808 C C . GLU A 1 125 ? -7.382 -4.878 6.565 1.00 31.68 121 GLU A C 1
ATOM 809 O O . GLU A 1 125 ? -8.311 -4.090 6.404 1.00 27.46 121 GLU A O 1
ATOM 815 N N . ALA A 1 126 ? -7.198 -5.551 7.702 1.00 32.35 122 ALA A N 1
ATOM 816 C CA . ALA A 1 126 ? -8.181 -5.440 8.776 1.00 30.13 122 ALA A CA 1
ATOM 817 C C . ALA A 1 126 ? -8.324 -3.995 9.250 1.00 29.79 122 ALA A C 1
ATOM 818 O O . ALA A 1 126 ? -9.442 -3.485 9.405 1.00 27.04 122 ALA A O 1
ATOM 820 N N . ASP A 1 127 ? -7.203 -3.300 9.456 1.00 21.39 123 ASP A N 1
ATOM 821 C CA . ASP A 1 127 ? -7.298 -1.955 10.023 1.00 25.27 123 ASP A CA 1
ATOM 822 C C . ASP A 1 127 ? -7.986 -0.967 9.089 1.00 30.83 123 ASP A C 1
ATOM 823 O O . ASP A 1 127 ? -8.621 -0.022 9.573 1.00 28.31 123 ASP A O 1
ATOM 828 N N . ASP A 1 128 ? -7.865 -1.118 7.763 1.00 24.67 124 ASP A N 1
ATOM 829 C CA . ASP A 1 128 ? -8.534 -0.083 6.983 1.00 36.24 124 ASP A CA 1
ATOM 830 C C . ASP A 1 128 ? -10.017 -0.371 6.788 1.00 24.60 124 ASP A C 1
ATOM 831 O O . ASP A 1 128 ? -10.770 0.553 6.488 1.00 23.24 124 ASP A O 1
ATOM 836 N N . ILE A 1 129 ? -10.456 -1.607 7.005 1.00 22.10 125 ILE A N 1
ATOM 837 C CA . ILE A 1 129 ? -11.888 -1.882 7.011 1.00 23.18 125 ILE A CA 1
ATOM 838 C C . ILE A 1 129 ? -12.549 -1.203 8.208 1.00 22.89 125 ILE A C 1
ATOM 839 O O . ILE A 1 129 ? -13.535 -0.470 8.055 1.00 20.39 125 ILE A O 1
ATOM 844 N N . VAL A 1 130 ? -11.981 -1.370 9.409 1.00 22.95 126 VAL A N 1
ATOM 845 C CA . VAL A 1 130 ? -12.632 -0.773 10.573 1.00 27.74 126 VAL A CA 1
ATOM 846 C C . VAL A 1 130 ? -12.505 0.747 10.537 1.00 29.72 126 VAL A C 1
ATOM 847 O O . VAL A 1 130 ? -13.454 1.462 10.885 1.00 28.86 126 VAL A O 1
ATOM 851 N N . ASN A 1 131 ? -11.349 1.269 10.090 1.00 25.45 127 ASN A N 1
ATOM 852 C CA . ASN A 1 131 ? -11.203 2.713 9.924 1.00 21.51 127 ASN A CA 1
ATOM 853 C C . ASN A 1 131 ? -12.277 3.253 8.985 1.00 23.89 127 ASN A C 1
ATOM 854 O O . ASN A 1 131 ? -12.951 4.238 9.300 1.00 25.00 127 ASN A O 1
ATOM 859 N N . TRP A 1 132 ? -12.471 2.586 7.843 1.00 23.56 128 TRP A N 1
ATOM 860 C CA . TRP A 1 132 ? -13.501 2.989 6.891 1.00 28.72 128 TRP A CA 1
ATOM 861 C C . TRP A 1 132 ? -14.888 2.927 7.526 1.00 27.72 128 TRP A C 1
ATOM 862 O O . TRP A 1 132 ? -15.717 3.815 7.312 1.00 23.24 128 TRP A O 1
ATOM 873 N N . LEU A 1 133 ? -15.149 1.901 8.336 1.00 24.72 129 LEU A N 1
ATOM 874 C CA . LEU A 1 133 ? -16.441 1.820 9.005 1.00 25.71 129 LEU A CA 1
ATOM 875 C C . LEU A 1 133 ? -16.595 2.931 10.038 1.00 27.73 129 LEU A C 1
ATOM 876 O O . LEU A 1 133 ? -17.671 3.529 10.155 1.00 29.36 129 LEU A O 1
ATOM 881 N N . ARG A 1 134 ? -15.524 3.230 10.778 1.00 22.59 130 ARG A N 1
ATOM 882 C CA . ARG A 1 134 ? -15.569 4.317 11.753 1.00 23.05 130 ARG A CA 1
ATOM 883 C C . ARG A 1 134 ? -15.835 5.655 11.078 1.00 23.00 130 ARG A C 1
ATOM 884 O O . ARG A 1 134 ? -16.553 6.500 11.626 1.00 27.42 130 ARG A O 1
ATOM 892 N N . ARG A 1 135 ? -15.284 5.867 9.880 1.00 22.20 131 ARG A N 1
ATOM 893 C CA . ARG A 1 135 ? -15.579 7.113 9.170 1.00 27.11 131 ARG A CA 1
ATOM 894 C C . ARG A 1 135 ? -17.030 7.199 8.709 1.00 28.30 131 ARG A C 1
ATOM 895 O O . ARG A 1 135 ? -17.527 8.310 8.487 1.00 27.25 131 ARG A O 1
ATOM 903 N N . ARG A 1 136 ? -17.722 6.063 8.556 1.00 27.82 132 ARG A N 1
ATOM 904 C CA . ARG A 1 136 ? -19.134 6.093 8.188 1.00 29.44 132 ARG A CA 1
ATOM 905 C C . ARG A 1 136 ? -20.048 6.346 9.377 1.00 32.41 132 ARG A C 1
ATOM 906 O O . ARG A 1 136 ? -21.190 6.779 9.188 1.00 34.07 132 ARG A O 1
ATOM 914 N N . THR A 1 137 ? -19.593 6.044 10.590 1.00 27.11 133 THR A N 1
ATOM 915 C CA . THR A 1 137 ? -20.480 6.012 11.748 1.00 28.73 133 THR A CA 1
ATOM 916 C C . THR A 1 137 ? -19.987 6.927 12.859 1.00 40.20 133 THR A C 1
ATOM 917 O O . THR A 1 137 ? -20.692 7.870 13.231 1.00 50.05 133 THR A O 1
ATOM 921 N N . GLY A 1 138 ? -18.791 6.680 13.392 1.00 43.33 134 GLY A N 1
ATOM 922 C CA . GLY A 1 138 ? -18.280 7.404 14.530 1.00 41.11 134 GLY A CA 1
ATOM 923 C C . GLY A 1 138 ? -17.327 6.540 15.327 1.00 45.91 134 GLY A C 1
ATOM 924 O O . GLY A 1 138 ? -17.375 5.307 15.256 1.00 40.26 134 GLY A O 1
ATOM 925 N N . PRO A 1 139 ? -16.442 7.168 16.114 1.00 55.16 135 PRO A N 1
ATOM 926 C CA . PRO A 1 139 ? -15.401 6.389 16.812 1.00 56.80 135 PRO A CA 1
ATOM 927 C C . PRO A 1 139 ? -15.947 5.410 17.834 1.00 59.24 135 PRO A C 1
ATOM 928 O O . PRO A 1 139 ? -15.275 4.412 18.122 1.00 58.24 135 PRO A O 1
ATOM 932 N N . ALA A 1 140 ? -17.133 5.659 18.388 1.00 61.52 136 ALA A N 1
ATOM 933 C CA . ALA A 1 140 ? -17.721 4.760 19.372 1.00 64.96 136 ALA A CA 1
ATOM 934 C C . ALA A 1 140 ? -19.117 4.335 18.941 1.00 64.21 136 ALA A C 1
ATOM 935 O O . ALA A 1 140 ? -20.086 4.512 19.685 1.00 69.57 136 ALA A O 1
ATO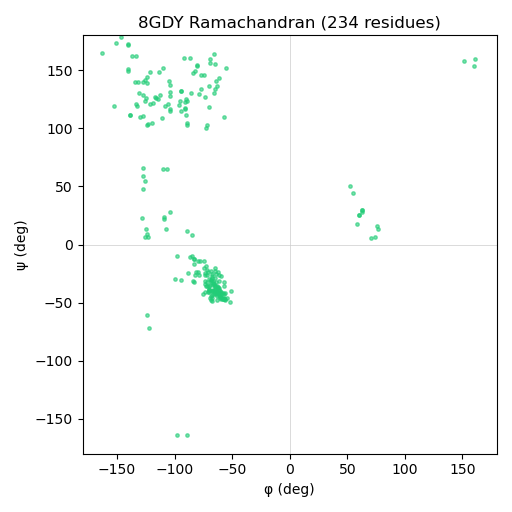M 937 N N . ALA A 1 141 ? -19.224 3.793 17.735 1.00 57.41 137 ALA A N 1
ATOM 938 C CA . ALA A 1 141 ? -20.480 3.262 17.229 1.00 54.94 137 ALA A CA 1
ATOM 939 C C . ALA A 1 141 ? -20.510 1.744 17.432 1.00 54.97 137 ALA A C 1
ATOM 940 O O . ALA A 1 141 ? -21.491 1.161 17.911 1.00 55.30 137 ALA A O 1
ATOM 943 N N . ASP B 1 22 ? -24.916 -13.268 21.219 1.00 70.63 18 ASP B N 1
ATOM 944 C CA . ASP B 1 22 ? -24.055 -13.588 20.082 1.00 73.94 18 ASP B CA 1
ATOM 945 C C . ASP B 1 22 ? -22.668 -14.078 20.529 1.00 61.32 18 ASP B C 1
ATOM 946 O O . ASP B 1 22 ? -22.379 -14.132 21.726 1.00 53.51 18 ASP B O 1
ATOM 951 N N . ALA B 1 23 ? -21.822 -14.417 19.554 1.00 57.59 19 ALA B N 1
ATOM 952 C CA . ALA B 1 23 ? -20.607 -15.181 19.824 1.00 53.58 19 ALA B CA 1
ATOM 953 C C . ALA B 1 23 ? -19.653 -14.403 20.732 1.00 49.97 19 ALA B C 1
ATOM 954 O O . ALA B 1 23 ? -19.438 -13.201 20.531 1.00 49.25 19 ALA B O 1
ATOM 956 N N . PRO B 1 24 ? -19.066 -15.053 21.732 1.00 44.09 20 PRO B N 1
ATOM 957 C CA . PRO B 1 24 ? -18.205 -14.332 22.674 1.00 44.38 20 PRO B CA 1
ATOM 958 C C . PRO B 1 24 ? -16.963 -13.777 21.990 1.00 38.22 20 PRO B C 1
ATOM 959 O O . PRO B 1 24 ? -16.515 -14.254 20.945 1.00 29.89 20 PRO B O 1
ATOM 963 N N . GLU B 1 25 ? -16.415 -12.730 22.591 1.00 40.22 21 GLU B N 1
ATOM 964 C CA . GLU B 1 25 ? -15.153 -12.203 22.104 1.00 43.13 21 GLU B CA 1
ATOM 965 C C . GLU B 1 25 ? -14.029 -13.197 22.397 1.00 35.61 21 GLU B C 1
ATOM 966 O O . GLU B 1 25 ? -14.125 -14.050 23.289 1.00 31.57 21 GLU B O 1
ATOM 972 N N . GLU B 1 26 ? -12.965 -13.100 21.614 1.00 31.38 22 GLU B N 1
ATOM 973 C CA . GLU B 1 26 ? -11.823 -13.989 21.753 1.00 34.51 22 GLU B CA 1
ATOM 974 C C . GLU B 1 26 ? -10.568 -13.158 21.954 1.00 34.83 22 GLU B C 1
ATOM 975 O O . GLU B 1 26 ? -10.398 -12.121 21.312 1.00 41.07 22 GLU B O 1
ATOM 981 N N . GLU B 1 27 ? -9.695 -13.612 22.850 1.00 31.64 23 GLU B N 1
ATOM 982 C CA . GLU B 1 27 ? -8.397 -12.984 23.081 1.00 28.97 23 GLU B CA 1
ATOM 983 C C . GLU B 1 27 ? -7.335 -14.031 22.766 1.00 34.83 23 GLU B C 1
ATOM 984 O O . GLU B 1 27 ? -7.133 -14.975 23.541 1.00 30.41 23 GLU B O 1
ATOM 990 N N . ASP B 1 28 ? -6.683 -13.871 21.613 1.00 29.65 24 ASP B N 1
ATOM 991 C CA . ASP B 1 28 ? -5.735 -14.859 21.106 1.00 31.91 24 ASP B CA 1
ATOM 992 C C . ASP B 1 28 ? -6.377 -16.240 21.016 1.00 27.76 24 ASP B C 1
ATOM 993 O O . ASP B 1 28 ? -5.789 -17.244 21.418 1.00 30.04 24 ASP B O 1
ATOM 998 N N . HIS B 1 29 ? -7.607 -16.279 20.495 1.00 26.45 25 HIS B N 1
ATOM 999 C CA . HIS B 1 29 ? -8.385 -17.490 20.211 1.00 28.78 25 HIS B CA 1
ATOM 1000 C C . HIS B 1 29 ? -8.954 -18.159 21.456 1.00 24.63 25 HIS B C 1
ATOM 1001 O O . HIS B 1 29 ? -9.530 -19.247 21.350 1.00 29.21 25 HIS B O 1
ATOM 1008 N N . VAL B 1 30 ? -8.814 -17.542 22.626 1.00 21.12 26 VAL B N 1
ATOM 1009 C CA . VAL B 1 30 ? -9.401 -18.027 23.871 1.00 23.94 26 VAL B CA 1
ATOM 1010 C C . VAL B 1 30 ? -10.729 -17.308 24.066 1.00 27.56 26 VAL B C 1
ATOM 1011 O O . VAL B 1 30 ? -10.762 -16.077 24.089 1.00 27.74 26 VAL B O 1
ATOM 1015 N N . LEU B 1 31 ? -11.820 -18.070 24.203 1.00 25.67 27 LEU B N 1
ATOM 1016 C CA . LEU B 1 31 ? -13.144 -17.494 24.427 1.00 22.08 27 LEU B CA 1
ATOM 1017 C C . LEU B 1 31 ? -13.203 -16.797 25.773 1.00 22.31 27 LEU B C 1
ATOM 1018 O O . LEU B 1 31 ? -12.860 -17.388 26.799 1.00 24.44 27 LEU B O 1
ATOM 1023 N N . VAL B 1 32 ? -13.690 -15.560 25.781 1.00 26.30 28 VAL B N 1
ATOM 1024 C CA . VAL B 1 32 ? -13.915 -14.822 27.020 1.00 23.60 28 VAL B CA 1
ATOM 1025 C C . VAL B 1 32 ? -15.337 -15.107 27.495 1.00 30.13 28 VAL B C 1
ATOM 1026 O O . VAL B 1 32 ? -16.306 -14.666 26.870 1.00 26.68 28 VAL B O 1
ATOM 1030 N N . LEU B 1 33 ? -15.471 -15.824 28.612 1.00 26.16 29 LEU B N 1
ATOM 1031 C CA . LEU B 1 33 ? -16.786 -16.218 29.106 1.00 23.32 29 LEU B CA 1
ATOM 1032 C C . LEU B 1 33 ? -17.176 -15.479 30.383 1.00 27.68 29 LEU B C 1
ATOM 1033 O O . LEU B 1 33 ? -16.328 -15.047 31.175 1.00 20.56 29 LEU B O 1
ATOM 1038 N N . ARG B 1 34 ? -18.491 -15.332 30.556 1.00 33.52 30 ARG B N 1
ATOM 1039 C CA . ARG B 1 34 ? -19.099 -14.736 31.736 1.00 35.34 30 ARG B CA 1
ATOM 1040 C C . ARG B 1 34 ? -20.473 -15.369 31.905 1.00 31.93 30 ARG B C 1
ATOM 1041 O O . ARG B 1 34 ? -20.930 -16.127 31.045 1.00 24.59 30 ARG B O 1
ATOM 1049 N N . ARG B 1 35 ? -21.140 -15.053 33.022 1.00 31.70 31 ARG B N 1
ATOM 1050 C CA . ARG B 1 35 ? -22.405 -15.730 33.315 1.00 30.75 31 ARG B CA 1
ATOM 1051 C C . ARG B 1 35 ? -23.411 -15.545 32.192 1.00 29.75 31 ARG B C 1
ATOM 1052 O O . ARG B 1 35 ? -24.199 -16.455 31.909 1.00 33.31 31 ARG B O 1
ATOM 1060 N N . SER B 1 36 ? -23.368 -14.398 31.511 1.00 30.49 32 SER B N 1
ATOM 1061 C CA . SER B 1 36 ? -24.335 -14.129 30.454 1.00 26.00 32 SER B CA 1
ATOM 1062 C C . SER B 1 36 ? -24.155 -15.049 29.254 1.00 24.35 32 SER B C 1
ATOM 1063 O O . SER B 1 36 ? -25.129 -15.320 28.545 1.00 29.58 32 SER B O 1
ATOM 1066 N N . ASN B 1 37 ? -22.940 -15.533 28.983 1.00 22.06 33 ASN B N 1
ATOM 1067 C CA . ASN B 1 37 ? -22.731 -16.337 27.780 1.00 20.27 33 ASN B CA 1
ATOM 1068 C C . ASN B 1 37 ? -22.137 -17.717 28.056 1.00 29.56 33 ASN B C 1
ATOM 1069 O O . ASN B 1 37 ? -21.788 -18.429 27.103 1.00 26.53 33 ASN B O 1
ATOM 1074 N N . PHE B 1 38 ? -22.038 -18.123 29.326 1.00 26.39 34 PHE B N 1
ATOM 1075 C CA . PHE B 1 38 ? -21.402 -19.392 29.668 1.00 28.09 34 PHE B CA 1
ATOM 1076 C C . PHE B 1 38 ? -22.225 -20.591 29.181 1.00 27.76 34 PHE B C 1
ATOM 1077 O O . PHE B 1 38 ? -21.682 -21.517 28.559 1.00 25.98 34 PHE B O 1
ATOM 1085 N N . ALA B 1 39 ? -23.540 -20.596 29.443 1.00 18.53 35 ALA B N 1
ATOM 1086 C CA . ALA B 1 39 ? -24.365 -21.737 29.037 1.00 17.27 35 ALA B CA 1
ATOM 1087 C C . ALA B 1 39 ? -24.388 -21.892 27.526 1.00 25.95 35 ALA B C 1
ATOM 1088 O O . ALA B 1 39 ? -24.421 -23.017 27.009 1.00 27.27 35 ALA B O 1
ATOM 1090 N N . GLU B 1 40 ? -24.382 -20.771 26.799 1.00 32.55 36 GLU B N 1
ATOM 1091 C CA . GLU B 1 40 ? -24.339 -20.820 25.341 1.00 32.97 36 GLU B CA 1
ATOM 1092 C C . GLU B 1 40 ? -23.038 -21.446 24.840 1.00 28.14 36 GLU B C 1
ATOM 1093 O O . GLU B 1 40 ? -23.040 -22.210 23.865 1.00 30.72 36 GLU B O 1
ATOM 1099 N N . ALA B 1 41 ? -21.911 -21.127 25.477 1.00 22.42 37 ALA B N 1
ATOM 1100 C CA . ALA B 1 41 ? -20.651 -21.733 25.051 1.00 25.80 37 ALA B CA 1
ATOM 1101 C C . ALA B 1 41 ? -20.672 -23.246 25.256 1.00 28.13 37 ALA B C 1
ATOM 1102 O O . ALA B 1 41 ? -20.235 -24.003 24.383 1.00 29.42 37 ALA B O 1
ATOM 1104 N N . LEU B 1 42 ? -21.205 -23.701 26.396 1.00 29.73 38 LEU B N 1
ATOM 1105 C CA . LEU B 1 42 ? -21.283 -25.133 26.683 1.00 31.26 38 LEU B CA 1
ATOM 1106 C C . LEU B 1 42 ? -22.136 -25.862 25.662 1.00 25.79 38 LEU B C 1
ATOM 1107 O O . LEU B 1 42 ? -21.814 -26.989 25.265 1.00 26.87 38 LEU B O 1
ATOM 1112 N N . ALA B 1 43 ? -23.240 -25.241 25.245 1.00 25.86 39 ALA B N 1
ATOM 1113 C CA . ALA B 1 43 ? -24.153 -25.853 24.282 1.00 25.85 39 ALA B CA 1
ATOM 1114 C C . ALA B 1 43 ? -23.571 -25.845 22.880 1.00 30.47 39 ALA B C 1
ATOM 1115 O O . ALA B 1 43 ? -23.916 -26.701 22.058 1.00 27.39 39 ALA B O 1
ATOM 1117 N N . ALA B 1 44 ? -22.687 -24.890 22.589 1.00 26.22 40 ALA B N 1
ATOM 1118 C CA . ALA B 1 44 ? -22.101 -24.794 21.266 1.00 24.33 40 ALA B CA 1
ATOM 1119 C C . ALA B 1 44 ? -20.836 -25.635 21.097 1.00 29.64 40 ALA B C 1
ATOM 1120 O O . ALA B 1 44 ? -20.504 -26.006 19.965 1.00 35.31 40 ALA B O 1
ATOM 1122 N N . HIS B 1 45 ? -20.120 -25.952 22.178 1.00 25.61 41 HIS B N 1
ATOM 1123 C CA . HIS B 1 45 ? -18.838 -26.646 22.079 1.00 19.90 41 HIS B CA 1
ATOM 1124 C C . HIS B 1 45 ? -18.838 -27.839 23.019 1.00 22.71 41 HIS B C 1
ATOM 1125 O O . HIS B 1 45 ? -18.788 -27.678 24.247 1.00 25.57 41 HIS B O 1
ATOM 1132 N N . ARG B 1 46 ? -18.874 -29.035 22.443 1.00 20.51 42 ARG B N 1
ATOM 1133 C CA . ARG B 1 46 ? -18.901 -30.242 23.254 1.00 27.44 42 ARG B CA 1
ATOM 1134 C C . ARG B 1 46 ? -17.548 -30.562 23.889 1.00 22.81 42 ARG B C 1
ATOM 1135 O O . ARG B 1 46 ? -17.499 -31.389 24.804 1.00 23.01 42 ARG B O 1
ATOM 1143 N N . TYR B 1 47 ? -16.462 -29.929 23.442 1.00 22.11 43 TYR B N 1
ATOM 1144 C CA . TYR B 1 47 ? -15.137 -30.080 24.050 1.00 25.06 43 TYR B CA 1
ATOM 1145 C C . TYR B 1 47 ? -14.671 -28.681 24.423 1.00 27.03 43 TYR B C 1
ATOM 1146 O O . TYR B 1 47 ? -14.237 -27.916 23.554 1.00 27.20 43 TYR B O 1
ATOM 1155 N N . LEU B 1 48 ? -14.752 -28.339 25.709 1.00 21.15 44 LEU B N 1
ATOM 1156 C CA . LEU B 1 48 ? -14.561 -26.954 26.130 1.00 24.79 44 LEU B CA 1
ATOM 1157 C C . LEU B 1 48 ? -13.736 -26.917 27.408 1.00 28.22 44 LEU B C 1
ATOM 1158 O O . LEU B 1 48 ? -14.215 -27.334 28.469 1.00 26.59 44 LEU B O 1
ATOM 1163 N N . LEU B 1 49 ? -12.508 -26.416 27.310 1.00 18.84 45 LEU B N 1
ATOM 1164 C CA . LEU B 1 49 ? -11.650 -26.247 28.469 1.00 22.04 45 LEU B CA 1
ATOM 1165 C C . LEU B 1 49 ? -11.818 -24.824 28.981 1.00 24.11 45 LEU B C 1
ATOM 1166 O O . LEU B 1 49 ? -11.773 -23.875 28.199 1.00 25.21 45 LEU B O 1
ATOM 1171 N N . VAL B 1 50 ? -12.012 -24.674 30.286 1.00 22.64 46 VAL B N 1
ATOM 1172 C CA . VAL B 1 50 ? -12.269 -23.370 30.882 1.00 17.05 46 VAL B CA 1
ATOM 1173 C C . VAL B 1 50 ? -11.248 -23.121 31.981 1.00 24.23 46 VAL B C 1
ATOM 1174 O O . VAL B 1 50 ? -11.114 -23.936 32.898 1.00 29.09 46 VAL B O 1
ATOM 1178 N N . GLU B 1 51 ? -10.554 -21.983 31.902 1.00 24.43 47 GLU B N 1
ATOM 1179 C CA . GLU B 1 51 ? -9.629 -21.547 32.945 1.00 23.41 47 GLU B CA 1
ATOM 1180 C C . GLU B 1 51 ? -10.267 -20.426 33.757 1.00 28.38 47 GLU B C 1
ATOM 1181 O O . GLU B 1 51 ? -10.538 -19.346 33.218 1.00 27.95 47 GLU B O 1
ATOM 1187 N N . PHE B 1 52 ? -10.488 -20.671 35.049 1.00 24.29 48 PHE B N 1
ATOM 1188 C CA . PHE B 1 52 ? -10.927 -19.629 35.977 1.00 20.01 48 PHE B CA 1
ATOM 1189 C C . PHE B 1 52 ? -9.693 -18.991 36.606 1.00 25.01 48 PHE B C 1
ATOM 1190 O O . PHE B 1 52 ? -8.879 -19.688 37.222 1.00 23.26 48 PHE B O 1
ATOM 1198 N N . TYR B 1 53 ? -9.550 -17.676 36.451 1.00 21.45 49 TYR B N 1
ATOM 1199 C CA . TYR B 1 53 ? -8.288 -17.019 36.757 1.00 20.32 49 TYR B CA 1
ATOM 1200 C C . TYR B 1 53 ? -8.530 -15.679 37.443 1.00 26.07 49 TYR B C 1
ATOM 1201 O O . TYR B 1 53 ? -9.662 -15.19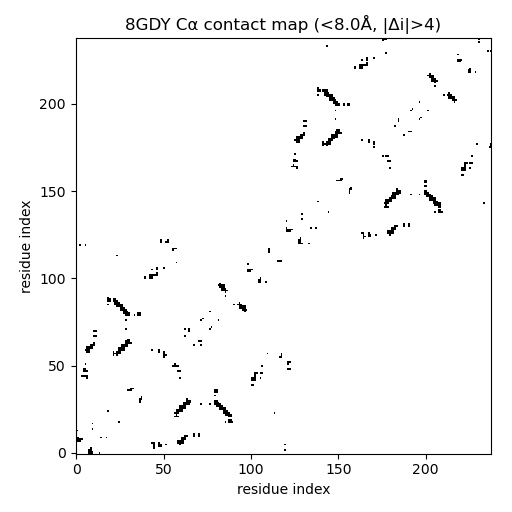7 37.542 1.00 26.85 49 TYR B O 1
ATOM 1210 N N . ALA B 1 54 ? -7.432 -15.084 37.921 1.00 24.37 50 ALA B N 1
ATOM 1211 C CA . ALA B 1 54 ? -7.375 -13.703 38.407 1.00 30.24 50 ALA B CA 1
ATOM 1212 C C . ALA B 1 54 ? -6.233 -13.000 37.684 1.00 31.41 50 ALA B C 1
ATOM 1213 O O . ALA B 1 54 ? -5.101 -13.528 37.650 1.00 31.43 50 ALA B O 1
ATOM 1215 N N . PRO B 1 55 ? -6.473 -11.828 37.089 1.00 29.64 51 PRO B N 1
ATOM 1216 C CA . PRO B 1 55 ? -5.410 -11.178 36.309 1.00 27.88 51 PRO B CA 1
ATOM 1217 C C . PRO B 1 55 ? -4.197 -10.818 37.142 1.00 35.98 51 PRO B C 1
ATOM 1218 O O . PRO B 1 55 ? -3.100 -10.692 36.586 1.00 39.38 51 PRO B O 1
ATOM 1222 N N . TRP B 1 56 ? -4.354 -10.656 38.458 1.00 37.03 52 TRP B N 1
ATOM 1223 C CA . TRP B 1 56 ? -3.210 -10.367 39.312 1.00 42.41 52 TRP B CA 1
ATOM 1224 C C . TRP B 1 56 ? -2.439 -11.619 39.715 1.00 44.14 52 TRP B C 1
ATOM 1225 O O . TRP B 1 56 ? -1.311 -11.492 40.203 1.00 36.93 52 TRP B O 1
ATOM 1236 N N . CYS B 1 57 ? -2.991 -12.813 39.490 1.00 38.17 53 CYS B N 1
ATOM 1237 C CA . CYS B 1 57 ? -2.377 -14.038 39.993 1.00 36.94 53 CYS B CA 1
ATOM 1238 C C . CYS B 1 57 ? -1.128 -14.407 39.192 1.00 35.32 53 CYS B C 1
ATOM 1239 O O . CYS B 1 57 ? -1.172 -14.525 37.962 1.00 32.20 53 CYS B O 1
ATOM 1242 N N . GLY B 1 58 ? -0.017 -14.619 39.903 1.00 36.30 54 GLY B N 1
ATOM 1243 C CA . GLY B 1 58 ? 1.245 -14.893 39.233 1.00 29.44 54 GLY B CA 1
ATOM 1244 C C . GLY B 1 58 ? 1.198 -16.147 38.377 1.00 24.91 54 GLY B C 1
ATOM 1245 O O . GLY B 1 58 ? 1.635 -16.146 37.224 1.00 31.88 54 GLY B O 1
ATOM 1246 N N . HIS B 1 59 ? 0.644 -17.230 38.917 1.00 24.40 55 HIS B N 1
ATOM 1247 C CA . HIS B 1 59 ? 0.558 -18.445 38.115 1.00 30.79 55 HIS B CA 1
ATOM 1248 C C . HIS B 1 59 ? -0.414 -18.288 36.951 1.00 28.47 55 HIS B C 1
ATOM 1249 O O . HIS B 1 59 ? -0.232 -18.927 35.907 1.00 29.33 55 HIS B O 1
ATOM 1256 N N . CYS B 1 60 ? -1.418 -17.419 37.083 1.00 22.03 56 CYS B N 1
ATOM 1257 C CA . CYS B 1 60 ? -2.279 -17.125 35.943 1.00 24.82 56 CYS B CA 1
ATOM 1258 C C . CYS B 1 60 ? -1.542 -16.333 34.870 1.00 26.87 56 CYS B C 1
ATOM 1259 O O . CYS B 1 60 ? -1.714 -16.592 33.672 1.00 23.03 56 CYS B O 1
ATOM 1262 N N . ARG B 1 61 ? -0.729 -15.355 35.279 1.00 26.18 57 ARG B N 1
ATOM 1263 C CA . ARG B 1 61 ? 0.081 -14.612 34.318 1.00 29.05 57 ARG B CA 1
ATOM 1264 C C . ARG B 1 61 ? 1.049 -15.528 33.584 1.00 23.83 57 ARG B C 1
ATOM 1265 O O . ARG B 1 61 ? 1.236 -15.400 32.368 1.00 23.15 57 ARG B O 1
ATOM 1273 N N . ALA B 1 62 ? 1.692 -16.445 34.314 1.00 20.36 58 ALA B N 1
ATOM 1274 C CA . ALA B 1 62 ? 2.596 -17.402 33.684 1.00 24.26 58 ALA B CA 1
ATOM 1275 C C . ALA B 1 62 ? 1.859 -18.343 32.738 1.00 33.51 58 ALA B C 1
ATOM 1276 O O . ALA B 1 62 ? 2.442 -18.819 31.754 1.00 30.43 58 ALA B O 1
ATOM 1278 N N . LEU B 1 63 ? 0.582 -18.619 33.014 1.00 30.36 59 LEU B N 1
ATOM 1279 C CA . LEU B 1 63 ? -0.181 -19.563 32.208 1.00 24.47 59 LEU B CA 1
ATOM 1280 C C . LEU B 1 63 ? -0.768 -18.917 30.964 1.00 25.21 59 LEU B C 1
ATOM 1281 O O . LEU B 1 63 ? -0.905 -19.585 29.930 1.00 32.19 59 LEU B O 1
ATOM 1286 N N . ALA B 1 64 ? -1.107 -17.630 31.042 1.00 26.27 60 ALA B N 1
ATOM 1287 C CA . ALA B 1 64 ? -1.840 -16.964 29.966 1.00 28.89 60 ALA B CA 1
ATOM 1288 C C . ALA B 1 64 ? -1.211 -17.142 28.588 1.00 28.74 60 ALA B C 1
ATOM 1289 O O . ALA B 1 64 ? -1.936 -17.534 27.658 1.00 27.47 60 ALA B O 1
ATOM 1291 N N . PRO B 1 65 ? 0.099 -16.914 28.382 1.00 31.68 61 PRO B N 1
ATOM 1292 C CA . PRO B 1 65 ? 0.654 -17.100 27.027 1.00 30.26 61 PRO B CA 1
ATOM 1293 C C . PRO B 1 65 ? 0.647 -18.543 26.564 1.00 29.76 61 PRO B C 1
ATOM 1294 O O . PRO B 1 65 ? 0.473 -18.799 25.362 1.00 28.70 61 PRO B O 1
ATOM 1298 N N . GLU B 1 66 ? 0.864 -19.498 27.477 1.00 25.33 62 GLU B N 1
ATOM 1299 C CA . GLU B 1 66 ? 0.858 -20.904 27.073 1.00 29.42 62 GLU B CA 1
ATOM 1300 C C . GLU B 1 66 ? -0.554 -21.363 26.732 1.00 27.31 62 GLU B C 1
ATOM 1301 O O . GLU B 1 66 ? -0.753 -22.127 25.781 1.00 24.94 62 GLU B O 1
ATOM 1307 N N . TYR B 1 67 ? -1.540 -20.933 27.526 1.00 26.50 63 TYR B N 1
ATOM 1308 C CA . TYR B 1 67 ? -2.941 -21.210 27.215 1.00 27.24 63 TYR B CA 1
ATOM 1309 C C . TYR B 1 67 ? -3.301 -20.675 25.832 1.00 30.50 63 TYR B C 1
ATOM 1310 O O . TYR B 1 67 ? -3.927 -21.371 25.026 1.00 34.55 63 TYR B O 1
ATOM 1319 N N . ALA B 1 68 ? -2.889 -19.438 25.532 1.00 21.69 64 ALA B N 1
ATOM 1320 C CA . ALA B 1 68 ? -3.203 -18.836 24.239 1.00 27.06 64 ALA B CA 1
ATOM 1321 C C . ALA B 1 68 ? -2.499 -19.551 23.086 1.00 31.94 64 ALA B C 1
ATOM 1322 O O . ALA B 1 68 ? -3.046 -19.616 21.979 1.00 31.67 64 ALA B O 1
ATOM 1324 N N . ARG B 1 69 ? -1.290 -20.081 23.310 1.00 30.46 65 ARG B N 1
ATOM 1325 C CA . ARG B 1 69 ? -0.604 -20.803 22.235 1.00 24.99 65 ARG B CA 1
ATOM 1326 C C . ARG B 1 69 ? -1.247 -22.159 21.976 1.00 25.65 65 ARG B C 1
ATOM 1327 O O . ARG B 1 69 ? -1.307 -22.613 20.823 1.00 25.66 65 ARG B O 1
ATOM 1335 N N . ALA B 1 70 ? -1.729 -22.820 23.036 1.00 20.05 66 ALA B N 1
ATOM 1336 C CA . ALA B 1 70 ? -2.523 -24.035 22.866 1.00 18.69 66 ALA B CA 1
ATOM 1337 C C . ALA B 1 70 ? -3.718 -23.763 21.972 1.00 24.71 66 ALA B C 1
ATOM 1338 O O . ALA B 1 70 ? -3.993 -24.516 21.033 1.00 27.98 66 ALA B O 1
ATOM 1340 N N . ALA B 1 71 ? -4.427 -22.666 22.248 1.00 21.21 67 ALA B N 1
ATOM 1341 C CA . ALA B 1 71 ? -5.628 -22.320 21.499 1.00 26.85 67 ALA B CA 1
ATOM 1342 C C . ALA B 1 71 ? -5.303 -22.006 20.048 1.00 30.63 67 ALA B C 1
ATOM 1343 O O . ALA B 1 71 ? -6.083 -22.342 19.147 1.00 26.19 67 ALA B O 1
ATOM 1345 N N . GLY B 1 72 ? -4.176 -21.329 19.806 1.00 28.57 68 GLY B N 1
ATOM 1346 C CA . GLY B 1 72 ? -3.775 -21.048 18.437 1.00 25.52 68 GLY B CA 1
ATOM 1347 C C . GLY B 1 72 ? -3.433 -22.308 17.665 1.00 27.24 68 GLY B C 1
ATOM 1348 O O . GLY B 1 72 ? -3.829 -22.463 16.505 1.00 31.39 68 GLY B O 1
ATOM 1349 N N . ARG B 1 73 ? -2.710 -23.233 18.307 1.00 23.45 69 ARG B N 1
ATOM 1350 C CA . ARG B 1 73 ? -2.338 -24.491 17.666 1.00 25.25 69 ARG B CA 1
ATOM 1351 C C . ARG B 1 73 ? -3.566 -25.318 17.311 1.00 26.52 69 ARG B C 1
ATOM 1352 O O . ARG B 1 73 ? -3.665 -25.861 16.203 1.00 27.45 69 ARG B O 1
ATOM 1360 N N . LEU B 1 74 ? -4.493 -25.470 18.261 1.00 26.63 70 LEU B N 1
ATOM 1361 C CA . LEU B 1 74 ? -5.709 -26.231 17.977 1.00 30.24 70 LEU B CA 1
ATOM 1362 C C . LEU B 1 74 ? -6.505 -25.592 16.849 1.00 32.73 70 LEU B C 1
ATOM 1363 O O . LEU B 1 74 ? -7.036 -26.297 15.982 1.00 36.76 70 LEU B O 1
ATOM 1368 N N . ARG B 1 75 ? -6.608 -24.259 16.846 1.00 32.70 71 ARG B N 1
ATOM 1369 C CA . ARG B 1 75 ? -7.264 -23.576 15.732 1.00 35.61 71 ARG B CA 1
ATOM 1370 C C . ARG B 1 75 ? -6.541 -23.870 14.423 1.00 39.31 71 ARG B C 1
ATOM 1371 O O . ARG B 1 75 ? -7.168 -24.221 13.415 1.00 36.66 71 ARG B O 1
ATOM 1379 N N . ALA B 1 76 ? -5.210 -23.756 14.429 1.00 36.34 72 ALA B N 1
ATOM 1380 C CA . ALA B 1 76 ? -4.437 -24.030 13.223 1.00 40.31 72 ALA B CA 1
ATOM 1381 C C . ALA B 1 76 ? -4.601 -25.472 12.758 1.00 43.47 72 ALA B C 1
ATOM 1382 O O . ALA B 1 76 ? -4.444 -25.761 11.569 1.00 48.58 72 ALA B O 1
ATOM 1384 N N . GLU B 1 77 ? -4.913 -26.388 13.666 1.00 38.66 73 GLU B N 1
ATOM 1385 C CA . GLU B 1 77 ? -5.151 -27.777 13.302 1.00 38.16 73 GLU B CA 1
ATOM 1386 C C . GLU B 1 77 ? -6.608 -28.049 12.949 1.00 34.93 73 GLU B C 1
ATOM 1387 O O . GLU B 1 77 ? -6.997 -29.214 12.820 1.00 44.43 73 GLU B O 1
ATOM 1393 N N . GLY B 1 78 ? -7.417 -27.005 12.784 1.00 35.09 74 GLY B N 1
ATOM 1394 C CA . GLY B 1 78 ? -8.813 -27.191 12.427 1.00 39.27 74 GLY B CA 1
ATOM 1395 C C . GLY B 1 78 ? -9.613 -27.931 13.471 1.00 37.40 74 GLY B C 1
ATOM 1396 O O . GLY B 1 78 ? -10.575 -28.627 13.127 1.00 34.84 74 GLY B O 1
ATOM 1397 N N . SER B 1 79 ? -9.244 -27.800 14.741 1.00 33.32 75 SER B N 1
ATOM 1398 C CA . SER B 1 79 ? -9.856 -28.610 15.784 1.00 32.23 75 SER B CA 1
ATOM 1399 C C . SER B 1 79 ? -11.169 -28.008 16.267 1.00 34.36 75 SER B C 1
ATOM 1400 O O . SER B 1 79 ? -11.344 -26.788 16.317 1.00 32.17 75 SER B O 1
ATOM 1403 N N . GLU B 1 80 ? -12.086 -28.901 16.645 1.00 31.76 76 GLU B N 1
ATOM 1404 C CA . GLU B 1 80 ? -13.362 -28.557 17.258 1.00 37.47 76 GLU B CA 1
ATOM 1405 C C . GLU B 1 80 ? -13.217 -28.103 18.705 1.00 33.92 76 GLU B C 1
ATOM 1406 O O . GLU B 1 80 ? -14.091 -27.383 19.213 1.00 31.65 76 GLU B O 1
ATOM 1412 N N . ILE B 1 81 ? -12.146 -28.527 19.384 1.00 26.08 77 ILE B N 1
ATOM 1413 C CA . ILE B 1 81 ? -11.947 -28.155 20.779 1.00 24.99 77 ILE B CA 1
ATOM 1414 C C . ILE B 1 81 ? -11.824 -26.641 20.899 1.00 24.79 77 ILE B C 1
ATOM 1415 O O . ILE B 1 81 ? -11.246 -25.973 20.031 1.00 32.23 77 ILE B O 1
ATOM 1420 N N . ARG B 1 82 ? -12.378 -26.085 21.976 1.00 23.74 78 ARG B N 1
ATOM 1421 C CA . ARG B 1 82 ? -12.265 -24.659 22.256 1.00 20.92 78 ARG B CA 1
ATOM 1422 C C . ARG B 1 82 ? -11.694 -24.450 23.650 1.00 25.47 78 ARG B C 1
ATOM 1423 O O . ARG B 1 82 ? -12.029 -25.186 24.586 1.00 23.10 78 ARG B O 1
ATOM 1431 N N . LEU B 1 83 ? -10.830 -23.443 23.779 1.00 18.60 79 LEU B N 1
ATOM 1432 C CA . LEU B 1 83 ? -10.325 -22.997 25.073 1.00 20.73 79 LEU B CA 1
ATOM 1433 C C . LEU B 1 83 ? -11.019 -21.701 25.462 1.00 21.87 79 LEU B C 1
ATOM 1434 O O . LEU B 1 83 ? -11.195 -20.809 24.628 1.00 22.00 79 LEU B O 1
ATOM 1439 N N . ALA B 1 84 ? -11.402 -21.602 26.732 1.00 17.98 80 ALA B N 1
ATOM 1440 C CA . ALA B 1 84 ? -12.106 -20.446 27.255 1.00 16.64 80 ALA B CA 1
ATOM 1441 C C . ALA B 1 84 ? -11.470 -20.031 28.568 1.00 19.48 80 ALA B C 1
ATOM 1442 O O . ALA B 1 84 ? -10.755 -20.811 29.203 1.00 18.63 80 ALA B O 1
ATOM 1444 N N . LYS B 1 85 ? -11.749 -18.793 28.978 1.00 17.55 81 LYS B N 1
ATOM 1445 C CA . LYS B 1 85 ? -11.288 -18.289 30.265 1.00 20.94 81 LYS B CA 1
ATOM 1446 C C . LYS B 1 85 ? -12.377 -17.447 30.907 1.00 21.37 81 LYS B C 1
ATOM 1447 O O . LYS B 1 85 ? -13.173 -16.814 30.215 1.00 25.69 81 LYS B O 1
ATOM 1453 N N . VAL B 1 86 ? -12.374 -17.425 32.243 1.00 20.54 82 VAL B N 1
ATOM 1454 C CA . VAL B 1 86 ? -13.334 -16.683 33.050 1.00 21.18 82 VAL B CA 1
ATOM 1455 C C . VAL B 1 86 ? -12.564 -15.929 34.131 1.00 23.24 82 VAL B C 1
ATOM 1456 O O . VAL B 1 86 ? -11.857 -16.542 34.941 1.00 23.02 82 VAL B O 1
ATOM 1460 N N . ASP B 1 87 ? -12.698 -14.608 34.149 1.00 23.79 83 ASP B N 1
ATOM 1461 C CA . ASP B 1 87 ? -12.130 -13.799 35.230 1.00 24.10 83 ASP B CA 1
ATOM 1462 C C . ASP B 1 87 ? -12.979 -14.027 36.472 1.00 20.32 83 ASP B C 1
ATOM 1463 O O . ASP B 1 87 ? -14.053 -13.438 36.631 1.00 24.16 83 ASP B O 1
ATOM 1468 N N . ALA B 1 88 ? -12.494 -14.871 37.373 1.00 21.09 84 ALA B N 1
ATOM 1469 C CA . ALA B 1 88 ? -13.305 -15.238 38.523 1.00 27.81 84 ALA B CA 1
ATOM 1470 C C . ALA B 1 88 ? -13.421 -14.115 39.536 1.00 31.27 84 ALA B C 1
ATOM 1471 O O . ALA B 1 88 ? -14.331 -14.159 40.369 1.00 25.72 84 ALA B O 1
ATOM 1473 N N . THR B 1 89 ? -12.530 -13.114 39.499 1.00 23.93 85 THR B N 1
ATOM 1474 C CA . THR B 1 89 ? -12.710 -11.981 40.399 1.00 23.88 85 THR B CA 1
ATOM 1475 C C . THR B 1 89 ? -13.879 -11.116 39.966 1.00 29.57 85 THR B C 1
ATOM 1476 O O . THR B 1 89 ? -14.480 -10.431 40.803 1.00 30.33 85 THR B O 1
ATOM 1480 N N . GLU B 1 90 ? -14.212 -11.126 38.674 1.00 26.35 86 GLU B N 1
ATOM 1481 C CA . GLU B 1 90 ? -15.352 -10.360 38.178 1.00 26.63 86 GLU B CA 1
ATOM 1482 C C . GLU B 1 90 ? -16.601 -11.211 37.972 1.00 30.53 86 GLU B C 1
ATOM 1483 O O . GLU B 1 90 ? -17.712 -10.700 38.111 1.00 28.93 86 GLU B O 1
ATOM 1489 N N . GLU B 1 91 ? -16.455 -12.493 37.651 1.00 28.39 87 GLU B N 1
ATOM 1490 C CA . GLU B 1 91 ? -17.592 -13.402 37.447 1.00 22.07 87 GLU B CA 1
ATOM 1491 C C . GLU B 1 91 ? -17.679 -14.348 38.639 1.00 23.57 87 GLU B C 1
ATOM 1492 O O . GLU B 1 91 ? -17.498 -15.567 38.536 1.00 24.84 87 GLU B O 1
ATOM 1498 N N . SER B 1 92 ? -17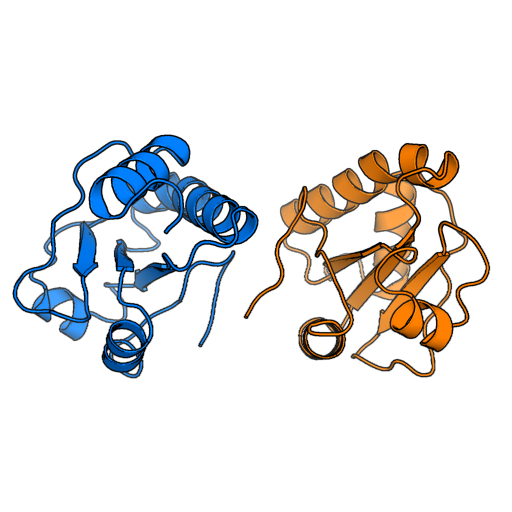.965 -13.762 39.794 1.00 24.82 88 SER B N 1
ATOM 1499 C CA . SER B 1 92 ? -17.737 -14.443 41.062 1.00 30.79 88 SER B CA 1
ATOM 1500 C C . SER B 1 92 ? -18.783 -15.521 41.337 1.00 36.19 88 SER B C 1
ATOM 1501 O O . SER B 1 92 ? -18.440 -16.609 41.817 1.00 29.83 88 SER B O 1
ATOM 1504 N N . ASP B 1 93 ? -20.063 -15.238 41.059 1.00 33.65 89 ASP B N 1
ATOM 1505 C CA . ASP B 1 93 ? -21.097 -16.248 41.267 1.00 31.85 89 ASP B CA 1
ATOM 1506 C C . ASP B 1 93 ? -20.878 -17.446 40.363 1.00 32.64 89 ASP B C 1
ATOM 1507 O O . ASP B 1 93 ? -20.995 -18.595 40.802 1.00 37.50 89 ASP B O 1
ATOM 1512 N N . LEU B 1 94 ? -20.559 -17.190 39.095 1.00 31.08 90 LEU B N 1
ATOM 1513 C CA . LEU B 1 94 ? -20.234 -18.269 38.170 1.00 29.98 90 LEU B CA 1
ATOM 1514 C C . LEU B 1 94 ? -19.084 -19.122 38.697 1.00 33.74 90 LEU B C 1
ATOM 1515 O O . LEU B 1 94 ? -19.127 -20.354 38.609 1.00 30.69 90 LEU B O 1
ATOM 1520 N N . ALA B 1 95 ? -18.056 -18.491 39.271 1.00 34.32 91 ALA B N 1
ATOM 1521 C CA . ALA B 1 95 ? -16.918 -19.269 39.759 1.00 35.14 91 ALA B CA 1
ATOM 1522 C C . ALA B 1 95 ? -17.296 -20.095 40.983 1.00 34.34 91 ALA B C 1
ATOM 1523 O O . ALA B 1 95 ? -16.846 -21.238 41.130 1.00 33.99 91 ALA B O 1
ATOM 1525 N N . GLN B 1 96 ? -18.102 -19.518 41.877 1.00 30.68 92 GLN B N 1
ATOM 1526 C CA . GLN B 1 96 ? -18.604 -20.241 43.041 1.00 39.22 92 GLN B CA 1
ATOM 1527 C C . GLN B 1 96 ? -19.443 -21.440 42.633 1.00 35.26 92 GLN B C 1
ATOM 1528 O O . GLN B 1 96 ? -19.405 -22.481 43.300 1.00 39.20 92 GLN B O 1
ATOM 1534 N N . GLN B 1 97 ? -20.229 -21.305 41.557 1.00 34.55 93 GLN B N 1
ATOM 1535 C CA . GLN B 1 97 ? -21.002 -22.438 41.048 1.00 40.37 93 GLN B CA 1
ATOM 1536 C C . GLN B 1 97 ? -20.127 -23.665 40.844 1.00 43.32 93 GLN B C 1
ATOM 1537 O O . GLN B 1 97 ? -20.545 -24.790 41.126 1.00 51.27 93 GLN B O 1
ATOM 1543 N N . TYR B 1 98 ? -18.910 -23.471 40.345 1.00 39.69 94 TYR B N 1
ATOM 1544 C CA . TYR B 1 98 ? -18.001 -24.575 40.067 1.00 42.26 94 TYR B CA 1
ATOM 1545 C C . TYR B 1 98 ? -16.900 -24.678 41.116 1.00 47.69 94 TYR B C 1
ATOM 1546 O O . TYR B 1 98 ? -15.799 -25.163 40.838 1.00 48.99 94 TYR B O 1
ATOM 1555 N N . GLY B 1 99 ? -17.200 -24.224 42.333 1.00 47.75 95 GLY B N 1
ATOM 1556 C CA . GLY B 1 99 ? -16.359 -24.483 43.484 1.00 47.99 95 GLY B CA 1
ATOM 1557 C C . GLY B 1 99 ? -14.946 -23.984 43.359 1.00 54.89 95 GLY B C 1
ATOM 1558 O O . GLY B 1 99 ? -14.073 -24.430 44.105 1.00 58.49 95 GLY B O 1
ATOM 1559 N N . VAL B 1 100 ? -14.692 -23.069 42.428 1.00 54.29 96 VAL B N 1
ATOM 1560 C CA . VAL B 1 100 ? -13.376 -22.473 42.264 1.00 48.45 96 VAL B CA 1
ATOM 1561 C C . VAL B 1 100 ? -12.955 -21.828 43.574 1.00 54.11 96 VAL B C 1
ATOM 1562 O O . VAL B 1 100 ? -13.521 -20.813 43.990 1.00 57.59 96 VAL B O 1
ATOM 1566 N N . ARG B 1 101 ? -11.969 -22.421 44.238 1.00 60.42 97 ARG B N 1
ATOM 1567 C CA . ARG B 1 101 ? -11.408 -21.879 45.471 1.00 73.42 97 ARG B CA 1
ATOM 1568 C C . ARG B 1 101 ? -9.893 -21.764 45.342 1.00 66.50 97 ARG B C 1
ATOM 1569 O O . ARG B 1 101 ? -9.128 -22.176 46.215 1.00 70.46 97 ARG B O 1
ATOM 1577 N N . GLY B 1 102 ? -9.444 -21.196 44.226 1.00 54.06 98 GLY B N 1
ATOM 1578 C CA . GLY B 1 102 ? -8.030 -20.986 43.974 1.00 41.42 98 GLY B CA 1
ATOM 1579 C C . GLY B 1 102 ? -7.752 -20.785 42.499 1.00 39.26 98 GLY B C 1
ATOM 1580 O O . GLY B 1 102 ? -8.509 -21.276 41.655 1.00 42.02 98 GLY B O 1
ATOM 1581 N N . TYR B 1 103 ? -6.670 -20.077 42.171 1.00 35.10 99 TYR B N 1
ATOM 1582 C CA . TYR B 1 103 ? -6.383 -19.708 40.796 1.00 35.39 99 TYR B CA 1
ATOM 1583 C C . TYR B 1 103 ? -4.995 -20.194 40.382 1.00 37.26 99 TYR B C 1
ATOM 1584 O O . TYR B 1 103 ? -4.079 -20.222 41.209 1.00 34.71 99 TYR B O 1
ATOM 1593 N N . PRO B 1 104 ? -4.819 -20.623 39.121 1.00 31.83 100 PRO B N 1
ATOM 1594 C CA . PRO B 1 104 ? -5.948 -20.812 38.206 1.00 34.38 100 PRO B CA 1
ATOM 1595 C C . PRO B 1 104 ? -6.623 -22.154 38.489 1.00 33.36 100 PRO B C 1
ATOM 1596 O O . PRO B 1 104 ? -5.981 -23.064 39.019 1.00 29.79 100 PRO B O 1
ATOM 1600 N N . THR B 1 105 ? -7.907 -22.275 38.180 1.00 30.08 101 THR B N 1
ATOM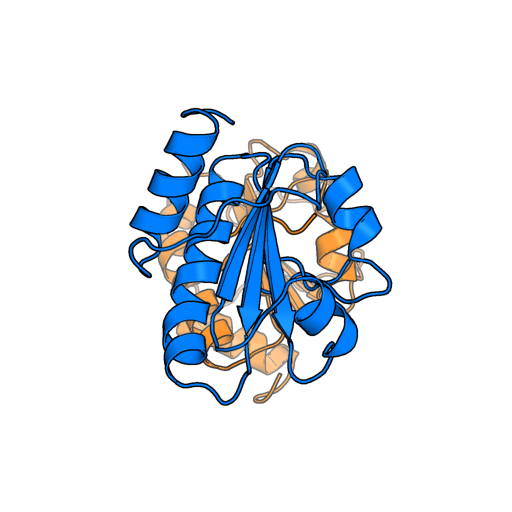 1601 C CA . THR B 1 105 ? -8.595 -23.559 38.225 1.00 31.80 101 THR B CA 1
ATOM 1602 C C . THR B 1 105 ? -9.093 -23.848 36.820 1.00 29.97 101 THR B C 1
ATOM 1603 O O . THR B 1 105 ? -9.842 -23.049 36.249 1.00 30.34 101 THR B O 1
ATOM 1607 N N . ILE B 1 106 ? -8.661 -24.972 36.261 1.00 24.01 102 ILE B N 1
ATOM 1608 C CA . ILE B 1 106 ? -8.965 -25.345 34.887 1.00 21.72 102 ILE B CA 1
ATOM 1609 C C . ILE B 1 106 ? -9.868 -26.575 34.906 1.00 27.89 102 ILE B C 1
ATOM 1610 O O . ILE B 1 106 ? -9.554 -27.574 35.567 1.00 23.50 102 ILE B O 1
ATOM 1615 N N . LYS B 1 107 ? -10.988 -26.500 34.180 1.00 26.22 103 LYS B N 1
ATOM 1616 C CA . LYS B 1 107 ? -11.979 -27.570 34.125 1.00 24.46 103 LYS B CA 1
ATOM 1617 C C . LYS B 1 107 ? -12.403 -27.821 32.685 1.00 21.89 103 LYS B C 1
ATOM 1618 O O . LYS B 1 107 ? -12.598 -26.878 31.910 1.00 22.00 103 LYS B O 1
ATOM 1624 N N . PHE B 1 108 ? -12.565 -29.098 32.342 1.00 19.71 104 PHE B N 1
ATOM 1625 C CA . PHE B 1 108 ? -12.909 -29.539 30.997 1.00 16.29 104 PHE B CA 1
ATOM 1626 C C . PHE B 1 108 ? -14.346 -30.045 30.992 1.00 23.22 104 PHE B C 1
ATOM 1627 O O . PHE B 1 108 ? -14.677 -30.983 31.728 1.00 17.78 104 PHE B O 1
ATOM 1635 N N . PHE B 1 109 ? -15.200 -29.404 30.184 1.00 23.46 105 PHE B N 1
ATOM 1636 C CA . PHE B 1 109 ? -16.613 -29.746 30.076 1.00 17.52 105 PHE B CA 1
ATOM 1637 C C . PHE B 1 109 ? -16.857 -30.503 28.780 1.00 24.31 105 PHE B C 1
ATOM 1638 O O . PHE B 1 109 ? -16.480 -30.032 27.700 1.00 25.52 105 PHE B O 1
ATOM 1646 N N . ARG B 1 110 ? -17.502 -31.660 28.887 1.00 23.34 106 ARG B N 1
ATOM 1647 C CA . ARG B 1 110 ? -17.719 -32.546 27.753 1.00 27.10 106 ARG B CA 1
ATOM 1648 C C . ARG B 1 110 ? -19.216 -32.618 27.458 1.00 29.59 106 ARG B C 1
ATOM 1649 O O . ARG B 1 110 ? -20.013 -32.934 28.347 1.00 23.64 106 ARG B O 1
ATOM 1657 N N . ASN B 1 111 ? -19.589 -32.320 26.212 1.00 26.04 107 ASN B N 1
ATOM 1658 C CA . ASN B 1 111 ? -20.976 -32.405 25.760 1.00 28.05 107 ASN B CA 1
ATOM 1659 C C . ASN B 1 111 ? -21.893 -31.481 26.549 1.00 29.18 107 ASN B C 1
ATOM 1660 O O . ASN B 1 111 ? -23.096 -31.741 26.655 1.00 29.73 107 ASN B O 1
ATOM 1665 N N . GLY B 1 112 ? -21.338 -30.405 27.110 1.00 28.42 108 GLY B N 1
ATOM 1666 C CA . GLY B 1 112 ? -22.148 -29.429 27.820 1.00 32.54 108 GLY B CA 1
ATOM 1667 C C . GLY B 1 112 ? -22.605 -29.844 29.202 1.00 31.00 108 GLY B C 1
ATOM 1668 O O . GLY B 1 112 ? -23.473 -29.181 29.780 1.00 30.16 108 GLY B O 1
ATOM 1669 N N . ASP B 1 113 ? -22.038 -30.910 29.762 1.00 29.72 109 ASP B N 1
ATOM 1670 C CA . ASP B 1 113 ? -22.493 -31.451 31.040 1.00 35.36 109 ASP B CA 1
ATOM 1671 C C . ASP B 1 113 ? -21.736 -30.754 32.160 1.00 34.04 109 ASP B C 1
ATOM 1672 O O . ASP B 1 113 ? -20.580 -31.073 32.441 1.00 38.70 109 ASP B O 1
ATOM 1677 N N . THR B 1 114 ? -22.404 -29.817 32.824 1.00 32.68 110 THR B N 1
ATOM 1678 C CA . THR B 1 114 ? -21.773 -29.029 33.869 1.00 37.71 110 THR B CA 1
ATOM 1679 C C . THR B 1 114 ? -21.641 -29.762 35.197 1.00 33.43 110 THR B C 1
ATOM 1680 O O . THR B 1 114 ? -20.938 -29.271 36.082 1.00 35.74 110 THR B O 1
ATOM 1684 N N . ALA B 1 115 ? -22.326 -30.885 35.391 1.00 31.93 111 ALA B N 1
ATOM 1685 C CA . ALA B 1 115 ? -22.234 -31.543 36.688 1.00 37.41 111 ALA B CA 1
ATOM 1686 C C . ALA B 1 115 ? -20.945 -32.335 36.842 1.00 46.11 111 ALA B C 1
ATOM 1687 O O . ALA B 1 115 ? -20.471 -32.509 37.970 1.00 53.98 111 ALA B O 1
ATOM 1689 N N . SER B 1 116 ? -20.349 -32.803 35.745 1.00 48.49 112 SER B N 1
ATOM 1690 C CA . SER B 1 116 ? -19.211 -33.725 35.809 1.00 50.46 112 SER B CA 1
ATOM 1691 C C . SER B 1 116 ? -18.023 -33.233 34.988 1.00 37.39 112 SER B C 1
ATOM 1692 O O . SER B 1 116 ? -17.544 -33.936 34.092 1.00 34.96 112 SER B O 1
ATOM 1695 N N . PRO B 1 117 ? -17.486 -32.050 35.293 1.00 33.22 113 PRO B N 1
ATOM 1696 C CA . PRO B 1 117 ? -16.275 -31.606 34.588 1.00 32.83 113 PRO B CA 1
ATOM 1697 C C . PRO B 1 117 ? -15.037 -32.361 35.066 1.00 36.90 113 PRO B C 1
ATOM 1698 O O . PRO B 1 117 ? -14.912 -32.743 36.231 1.00 42.75 113 PRO B O 1
ATOM 1702 N N . ARG B 1 118 ? -14.113 -32.589 34.144 1.00 27.13 114 ARG B N 1
ATOM 1703 C CA . ARG B 1 118 ? -12.839 -33.194 34.500 1.00 27.69 114 ARG B CA 1
ATOM 1704 C C . ARG B 1 118 ? -11.841 -32.094 34.843 1.00 27.54 114 ARG B C 1
ATOM 1705 O O . ARG B 1 118 ? -11.616 -31.184 34.039 1.00 29.46 114 ARG B O 1
ATOM 1713 N N . GLU B 1 119 ? -11.255 -32.175 36.040 1.00 30.30 115 GLU B N 1
ATOM 1714 C CA . GLU B 1 119 ? -10.247 -31.204 36.463 1.00 35.37 115 GLU B CA 1
ATOM 1715 C C . GLU B 1 119 ? -8.947 -31.374 35.681 1.00 34.53 115 GLU B C 1
ATOM 1716 O O . GLU B 1 119 ? -8.471 -32.491 35.472 1.00 32.06 115 GLU B O 1
ATOM 1722 N N . TYR B 1 120 ? -8.370 -30.252 35.247 1.00 29.20 116 TYR B N 1
ATOM 1723 C CA . TYR B 1 120 ? -7.070 -30.258 34.591 1.00 30.67 116 TYR B CA 1
ATOM 1724 C C . TYR B 1 120 ? -5.996 -30.068 35.652 1.00 29.01 116 TYR B C 1
ATOM 1725 O O . TYR B 1 120 ? -5.935 -29.020 36.302 1.00 32.34 116 TYR B O 1
ATOM 1734 N N . THR B 1 121 ? -5.147 -31.074 35.822 1.00 32.33 117 THR B N 1
ATOM 1735 C CA . THR B 1 121 ? -4.060 -31.002 36.785 1.00 35.67 117 THR B CA 1
ATOM 1736 C C . THR B 1 121 ? -2.713 -31.275 36.146 1.00 35.29 117 THR B C 1
ATOM 1737 O O . THR B 1 121 ? -1.738 -31.516 36.868 1.00 32.01 117 THR B O 1
ATOM 1741 N N . ALA B 1 122 ? -2.629 -31.268 34.822 1.00 36.29 118 ALA B N 1
ATOM 1742 C CA . ALA B 1 122 ? -1.398 -31.634 34.142 1.00 32.01 118 ALA B CA 1
ATOM 1743 C C . ALA B 1 122 ? -0.515 -30.399 33.942 1.00 35.18 118 ALA B C 1
ATOM 1744 O O . ALA B 1 122 ? -0.715 -29.348 34.564 1.00 32.59 118 ALA B O 1
ATOM 1746 N N . GLY B 1 123 ? 0.475 -30.520 33.057 1.00 25.91 119 GLY B N 1
ATOM 1747 C CA . GLY B 1 123 ? 1.470 -29.476 32.914 1.00 25.65 119 GLY B CA 1
ATOM 1748 C C . GLY B 1 123 ? 0.913 -28.204 32.301 1.00 26.95 119 GLY B C 1
ATOM 1749 O O . GLY B 1 123 ? -0.109 -28.189 31.617 1.00 31.55 119 GLY B O 1
ATOM 1750 N N . ARG B 1 124 ? 1.633 -27.104 32.520 1.00 30.02 120 ARG B N 1
ATOM 1751 C CA . ARG B 1 124 ? 1.123 -25.795 32.147 1.00 33.12 120 ARG B CA 1
ATOM 1752 C C . ARG B 1 124 ? 1.856 -25.188 30.961 1.00 33.20 120 ARG B C 1
ATOM 1753 O O . ARG B 1 124 ? 1.787 -23.977 30.750 1.00 40.47 120 ARG B O 1
ATOM 1761 N N . GLU B 1 125 ? 2.508 -26.014 30.153 1.00 27.39 121 GLU B N 1
ATOM 1762 C CA . GLU B 1 125 ? 3.031 -25.593 28.865 1.00 28.79 121 GLU B CA 1
ATOM 1763 C C . GLU B 1 125 ? 1.993 -25.844 27.771 1.00 24.79 121 GLU B C 1
ATOM 1764 O O . GLU B 1 125 ? 1.079 -26.661 27.921 1.00 27.32 121 GLU B O 1
ATOM 1770 N N . ALA B 1 126 ? 2.170 -25.147 26.643 1.00 30.23 122 ALA B N 1
ATOM 1771 C CA . ALA B 1 126 ? 1.224 -25.251 25.537 1.00 27.60 122 ALA B CA 1
ATOM 1772 C C . ALA B 1 126 ? 1.099 -26.690 25.043 1.00 31.02 122 ALA B C 1
ATOM 1773 O O . ALA B 1 126 ? -0.014 -27.193 24.851 1.00 27.77 122 ALA B O 1
ATOM 1775 N N . ASP B 1 127 ? 2.227 -27.375 24.830 1.00 27.92 123 ASP B N 1
ATOM 1776 C CA . ASP B 1 127 ? 2.153 -28.749 24.329 1.00 26.46 123 ASP B CA 1
ATOM 1777 C C . ASP B 1 127 ? 1.477 -29.683 25.334 1.00 29.78 123 ASP B C 1
ATOM 1778 O O . ASP B 1 127 ? 0.756 -30.604 24.938 1.00 28.25 123 ASP B O 1
ATOM 1783 N N . ASP B 1 128 ? 1.702 -29.471 26.638 1.00 24.35 124 ASP B N 1
ATOM 1784 C CA . ASP B 1 128 ? 1.026 -30.291 27.644 1.00 23.39 124 ASP B CA 1
ATOM 1785 C C . ASP B 1 128 ? -0.493 -30.191 27.510 1.00 27.96 124 ASP B C 1
ATOM 1786 O O . ASP B 1 128 ? -1.211 -31.193 27.617 1.00 21.96 124 ASP B O 1
ATOM 1791 N N . ILE B 1 129 ? -0.989 -28.979 27.269 1.00 24.68 125 ILE B N 1
ATOM 1792 C CA . ILE B 1 129 ? -2.424 -28.728 27.254 1.00 20.47 125 ILE B CA 1
ATOM 1793 C C . ILE B 1 129 ? -3.074 -29.392 26.046 1.00 23.50 125 ILE B C 1
ATOM 1794 O O . ILE B 1 129 ? -4.097 -30.084 26.170 1.00 19.75 125 ILE B O 1
ATOM 1799 N N . VAL B 1 130 ? -2.478 -29.234 24.862 1.00 19.26 126 VAL B N 1
ATOM 1800 C CA . VAL B 1 130 ? -3.152 -29.825 23.714 1.00 28.94 126 VAL B CA 1
ATOM 1801 C C . VAL B 1 130 ? -2.996 -31.338 23.729 1.00 31.23 126 VAL B C 1
ATOM 1802 O O . VAL B 1 130 ? -3.928 -32.048 23.336 1.00 32.14 126 VAL B O 1
ATOM 1806 N N . ASN B 1 131 ? -1.852 -31.863 24.211 1.00 27.65 127 ASN B N 1
ATOM 1807 C CA . ASN B 1 131 ? -1.714 -33.314 24.370 1.00 21.54 127 ASN B CA 1
ATOM 1808 C C . ASN B 1 131 ? -2.794 -33.860 25.296 1.00 21.45 127 ASN B C 1
ATOM 1809 O O . ASN B 1 131 ? -3.421 -34.887 25.008 1.00 24.18 127 ASN B O 1
ATOM 1814 N N . TRP B 1 132 ? -3.002 -33.195 26.433 1.00 24.00 128 TRP B N 1
ATOM 1815 C CA . TRP B 1 132 ? -4.056 -33.591 27.361 1.00 27.23 128 TRP B CA 1
ATOM 1816 C C . TRP B 1 132 ? -5.431 -33.539 26.697 1.00 26.47 128 TRP B C 1
ATOM 1817 O O . TRP B 1 132 ? -6.242 -34.453 26.872 1.00 23.42 128 TRP B O 1
ATOM 1828 N N . LEU B 1 133 ? -5.708 -32.487 25.915 1.00 26.51 129 LEU B N 1
ATOM 1829 C CA . LEU B 1 133 ? -6.997 -32.414 25.231 1.00 22.50 129 LEU B CA 1
ATOM 1830 C C . LEU B 1 133 ? -7.137 -33.538 24.211 1.00 30.83 129 LEU B C 1
ATOM 1831 O O . LEU B 1 133 ? -8.228 -34.100 24.038 1.00 24.45 129 LEU B O 1
ATOM 1836 N N . ARG B 1 134 ? -6.034 -33.904 23.546 1.00 23.59 130 ARG B N 1
ATOM 1837 C CA . ARG B 1 134 ? -6.103 -34.983 22.564 1.00 26.50 130 ARG B CA 1
ATOM 1838 C C . ARG B 1 134 ? -6.359 -36.330 23.228 1.00 23.90 130 ARG B C 1
ATOM 1839 O O . ARG B 1 134 ? -7.024 -37.189 22.643 1.00 30.21 130 ARG B O 1
ATOM 1847 N N . ARG B 1 135 ? -5.859 -36.529 24.450 1.00 21.67 131 ARG B N 1
ATOM 1848 C CA . ARG B 1 135 ? -6.147 -37.769 25.159 1.00 26.26 131 ARG B CA 1
ATOM 1849 C C . ARG B 1 135 ? -7.602 -37.845 25.610 1.00 30.05 131 ARG B C 1
ATOM 1850 O O . ARG B 1 135 ? -8.118 -38.953 25.800 1.00 28.31 131 ARG B O 1
ATOM 1858 N N . ARG B 1 136 ? -8.281 -36.700 25.764 1.00 32.63 132 ARG B N 1
ATOM 1859 C CA . ARG B 1 136 ? -9.705 -36.705 26.087 1.00 30.16 132 ARG B CA 1
ATOM 1860 C C . ARG B 1 136 ? -10.579 -36.949 24.868 1.00 29.27 132 ARG B C 1
ATOM 1861 O O . ARG B 1 136 ? -11.725 -37.378 25.020 1.00 26.33 132 ARG B O 1
ATOM 1869 N N . THR B 1 137 ? -10.084 -36.655 23.668 1.00 23.80 133 THR B N 1
ATOM 1870 C CA . THR B 1 137 ? -10.964 -36.643 22.505 1.00 31.75 133 THR B CA 1
ATOM 1871 C C . THR B 1 137 ? -10.466 -37.613 21.445 1.00 39.87 133 THR B C 1
ATOM 1872 O O . THR B 1 137 ? -11.063 -38.670 21.236 1.00 54.50 133 THR B O 1
ATOM 1876 N N . GLY B 1 138 ? -9.363 -37.266 20.793 1.00 37.52 134 GLY B N 1
ATOM 1877 C CA . GLY B 1 138 ? -8.797 -38.058 19.729 1.00 35.40 134 GLY B CA 1
ATOM 1878 C C . GLY B 1 138 ? -7.875 -37.183 18.910 1.00 40.54 134 GLY B C 1
ATOM 1879 O O . GLY B 1 138 ? -7.985 -35.953 18.941 1.00 39.53 134 GLY B O 1
ATOM 1880 N N . PRO B 1 139 ? -6.943 -37.787 18.162 1.00 39.40 135 PRO B N 1
ATOM 1881 C CA . PRO B 1 139 ? -5.952 -36.973 17.434 1.00 45.51 135 PRO B CA 1
ATOM 1882 C C . PRO B 1 139 ? -6.555 -36.093 16.355 1.00 48.95 135 PRO B C 1
ATOM 1883 O O . PRO B 1 139 ? -5.935 -35.086 15.992 1.00 46.51 135 PRO B O 1
ATOM 1887 N N . ALA B 1 140 ? -7.742 -36.426 15.844 1.00 55.43 136 ALA B N 1
ATOM 1888 C CA . ALA B 1 140 ? -8.376 -35.669 14.774 1.00 62.30 136 ALA B CA 1
ATOM 1889 C C . ALA B 1 140 ? -9.415 -34.671 15.266 1.00 62.95 136 ALA B C 1
ATOM 1890 O O . ALA B 1 140 ? -9.883 -33.852 14.467 1.00 64.40 136 ALA B O 1
ATOM 1892 N N . ALA B 1 141 ? -9.783 -34.714 16.543 1.00 56.20 137 ALA B N 1
ATOM 1893 C CA . ALA B 1 141 ? -10.895 -33.910 17.044 1.00 59.61 137 ALA B CA 1
ATOM 1894 C C . ALA B 1 141 ? -10.620 -32.406 16.982 1.00 55.52 137 ALA B C 1
ATOM 1895 O O . ALA B 1 141 ? -9.549 -31.909 17.363 1.00 47.94 137 ALA B O 1
#

Organism: Homo sapiens (NCBI:txid9606)

Solvent-accessible surface area: 12283 Å² total; per-residue (Å²): 117,103,47,93,71,18,4,6,20,3,78,109,100,22,1,60,124,6,12,91,71,40,115,22,0,1,0,6,0,41,0,64,183,17,54,126,4,172,73,2,53,64,36,3,21,140,0,6,22,95,2,61,61,78,65,17,73,4,36,2,0,35,0,35,3,62,132,35,55,117,2,5,126,111,23,37,20,224,36,75,19,18,5,26,6,0,104,103,26,68,54,95,79,33,131,77,14,117,37,33,111,119,16,81,45,1,3,68,12,0,39,149,47,35,18,125,102,27,104,35,14,32,54,89,107,58,4,4,22,3,74,102,101,14,0,59,91,4,11,93,70,37,112,21,0,1,0,6,0,41,0,70,179,17,53,122,5,170,72,2,53,63,39,3,21,138,0,6,22,97,2,128,89,79,69,17,73,5,54,2,0,37,0,35,4,63,134,36,56,118,1,3,116,106,29,57,8,223,32,77,13,22,4,25,6,0,104,99,24,68,55,89,86,37,128,77,12,121,38,35,109,110,16,82,54,1,2,68,11,0,43,151,47,36,18,126,101,29